Protein AF-A0A961BY05-F1 (afdb_monomer_lite)

pLDDT: mean 80.06, std 18.32, range [34.59, 98.69]

Sequence (211 aa):
MSAQSDHDSPSVTIPALTMAVAAGAALALAIAFAPARSGPNCLTQECIEFPYTDVAAYVPTEYWWMYPAAILAPALVVTLVVLRGGVPGRRQPAAWLAILSAVAASVVLGLAYAIQLMVVQPSLVKGEQEVLALWSQYNPHGLFIALENLGYLFACLALVATAWSFPGRGDLRRAIRWWTGRHVVRSRRLRQKAVPAPPFAATNRAAINRS

Secondary structure (DSSP, 8-state):
------TTSHHHHHHHHHHHHHHHHHHHHHHHH----SSTT--SSS---TT-GGGGGGTTGGGTTHHHHHHHHHHHHHHHHHHGGGS-GGGHHHHHHHHHHHHHHHHHHHHHHHHIIIIIHHHHHTT--TTHHHH-TT-TTSHHHHHHHHHHHHHHHHHHHHHHHS--THHHHHHHHHHHHHHHHHHHHHHHTT-PPPPP-----------

Structure (mmCIF, N/CA/C/O backbone):
data_AF-A0A961BY05-F1
#
_entry.id   AF-A0A961BY05-F1
#
loop_
_atom_site.group_PDB
_atom_site.id
_atom_site.type_symbol
_atom_site.label_atom_id
_atom_site.label_alt_id
_atom_site.label_comp_id
_atom_site.label_asym_id
_atom_site.label_entity_id
_atom_site.label_seq_id
_atom_site.pdbx_PDB_ins_code
_atom_site.Cartn_x
_atom_site.Cartn_y
_atom_site.Cartn_z
_atom_site.occupancy
_atom_site.B_iso_or_equiv
_atom_site.auth_seq_id
_atom_site.auth_comp_id
_atom_site.auth_asym_id
_atom_site.auth_atom_id
_atom_site.pdbx_PDB_model_num
ATOM 1 N N . MET A 1 1 ? -36.121 -16.043 31.876 1.00 35.81 1 MET A N 1
ATOM 2 C CA . MET A 1 1 ? -36.328 -16.406 30.459 1.00 35.81 1 MET A CA 1
ATOM 3 C C . MET A 1 1 ? -35.301 -15.689 29.596 1.00 35.81 1 MET A C 1
ATOM 5 O O . MET A 1 1 ? -35.123 -14.494 29.778 1.00 35.81 1 MET A O 1
ATOM 9 N N . SER A 1 2 ? -34.615 -16.493 28.775 1.00 34.59 2 SER A N 1
ATOM 10 C CA . SER A 1 2 ? -33.591 -16.225 27.744 1.00 34.59 2 SER A CA 1
ATOM 11 C C . SER A 1 2 ? -32.421 -15.284 28.060 1.00 34.59 2 SER A C 1
ATOM 13 O O . SER A 1 2 ? -32.514 -14.063 27.984 1.00 34.59 2 SER A O 1
ATOM 15 N N . ALA A 1 3 ? -31.278 -15.922 28.311 1.00 45.09 3 ALA A N 1
ATOM 16 C CA . ALA A 1 3 ? -29.944 -15.368 28.178 1.00 45.09 3 ALA A CA 1
ATOM 17 C C . ALA A 1 3 ? -29.730 -14.749 26.783 1.00 45.09 3 ALA A C 1
ATOM 19 O O . ALA A 1 3 ? -29.813 -15.453 25.780 1.00 45.09 3 ALA A O 1
ATOM 20 N N . GLN A 1 4 ? -29.409 -13.455 26.728 1.00 39.28 4 GLN A N 1
ATOM 21 C CA . GLN A 1 4 ? -28.810 -12.841 25.543 1.00 39.28 4 GLN A CA 1
ATOM 22 C C . GLN A 1 4 ? -27.297 -13.094 25.621 1.00 39.28 4 GLN A C 1
ATOM 24 O O . GLN A 1 4 ? -26.548 -12.350 26.253 1.00 39.28 4 GLN A O 1
ATOM 29 N N . SER A 1 5 ? -26.884 -14.230 25.068 1.00 39.69 5 SER A N 1
ATOM 30 C CA . SER A 1 5 ? -25.495 -14.643 24.879 1.00 39.69 5 SER A CA 1
ATOM 31 C C . SER A 1 5 ? -24.747 -13.690 23.941 1.00 39.69 5 SER A C 1
ATOM 33 O O . SER A 1 5 ? -25.268 -13.383 22.874 1.00 39.69 5 SER A O 1
ATOM 35 N N . ASP A 1 6 ? -23.544 -13.262 24.335 1.00 42.19 6 ASP A N 1
ATOM 36 C CA . ASP A 1 6 ? -22.310 -13.088 23.532 1.00 42.19 6 ASP A CA 1
ATOM 37 C C . ASP A 1 6 ? -22.405 -12.907 21.990 1.00 42.19 6 ASP A C 1
ATOM 39 O O . ASP A 1 6 ? -21.593 -13.449 21.242 1.00 42.19 6 ASP A O 1
ATOM 43 N N . HIS A 1 7 ? -23.342 -12.114 21.465 1.00 41.75 7 HIS A N 1
ATOM 44 C CA . HIS A 1 7 ? -23.508 -11.952 20.011 1.00 41.75 7 HIS A CA 1
ATOM 45 C C . HIS A 1 7 ? -22.687 -10.815 19.375 1.00 41.75 7 HIS A C 1
ATOM 47 O O . HIS A 1 7 ? -22.676 -10.700 18.152 1.00 41.75 7 HIS A O 1
ATOM 53 N N . ASP A 1 8 ? -21.927 -10.036 20.153 1.00 47.50 8 ASP A N 1
ATOM 54 C CA . ASP A 1 8 ? -21.221 -8.840 19.651 1.00 47.50 8 ASP A CA 1
ATOM 55 C C . ASP A 1 8 ? -19.750 -9.060 19.225 1.00 47.50 8 ASP A C 1
ATOM 57 O O . ASP A 1 8 ? -19.079 -8.117 18.811 1.00 47.50 8 ASP A O 1
ATOM 61 N N . SER A 1 9 ? -19.206 -10.284 19.288 1.00 52.88 9 SER A N 1
ATOM 62 C CA . SER A 1 9 ? -17.798 -10.555 18.907 1.00 52.88 9 SER A CA 1
ATOM 63 C C . SER A 1 9 ? -17.494 -10.929 17.432 1.00 52.88 9 SER A C 1
ATOM 65 O O . SER A 1 9 ? -16.350 -10.708 17.016 1.00 52.88 9 SER A O 1
ATOM 67 N N . PRO A 1 10 ? -18.409 -11.477 16.599 1.00 52.22 10 PRO A N 1
ATOM 68 C CA . PRO A 1 10 ? -18.050 -11.924 15.245 1.00 52.22 10 PRO A CA 1
ATOM 69 C C . PRO A 1 10 ? -17.994 -10.796 14.195 1.00 52.22 10 PRO A C 1
ATOM 71 O O . PRO A 1 10 ? -17.257 -10.908 13.219 1.00 52.22 10 PRO A O 1
ATOM 74 N N . SER A 1 11 ? -18.719 -9.688 14.387 1.00 61.47 11 SER A N 1
ATOM 75 C CA . SER A 1 11 ? -18.856 -8.621 13.375 1.00 61.47 11 SER A CA 1
ATOM 76 C C . SER A 1 11 ? -17.564 -7.836 13.110 1.00 61.47 11 SER A C 1
ATOM 78 O O . SER A 1 11 ? -17.331 -7.381 11.995 1.00 61.47 11 SER A O 1
ATOM 80 N N . VAL A 1 12 ? -16.705 -7.701 14.121 1.00 67.00 12 VAL A N 1
ATOM 81 C CA . VAL A 1 12 ? -15.436 -6.949 14.058 1.00 67.00 12 VAL A CA 1
ATOM 82 C C . VAL A 1 12 ? -14.260 -7.868 13.708 1.00 67.00 12 VAL A C 1
ATOM 84 O O . VAL A 1 12 ? -13.310 -7.458 13.044 1.00 67.00 12 VAL A O 1
ATOM 87 N N . THR A 1 13 ? -14.311 -9.131 14.135 1.00 70.25 13 THR A N 1
ATOM 88 C CA . THR A 1 13 ? -13.188 -10.074 14.022 1.00 70.25 13 THR A CA 1
ATOM 89 C C . THR A 1 13 ? -13.002 -10.611 12.607 1.00 70.25 13 THR A C 1
ATOM 91 O O . THR A 1 13 ? -11.868 -10.698 12.143 1.00 70.25 13 THR A O 1
ATOM 94 N N . ILE A 1 14 ? -14.092 -10.907 11.898 1.00 76.12 14 ILE A N 1
ATOM 95 C CA . ILE A 1 14 ? -14.057 -11.413 10.519 1.00 76.12 14 ILE A CA 1
ATOM 96 C C . ILE A 1 14 ? -13.401 -10.418 9.539 1.00 76.12 14 ILE A C 1
ATOM 98 O O . ILE A 1 14 ? -12.452 -10.819 8.857 1.00 76.12 14 ILE A O 1
ATOM 102 N N . PRO A 1 15 ? -13.821 -9.136 9.450 1.00 78.56 15 PRO A N 1
ATOM 103 C CA . PRO A 1 15 ? -13.209 -8.199 8.506 1.00 78.56 15 PRO A CA 1
ATOM 104 C C . PRO A 1 15 ? -11.744 -7.899 8.857 1.00 78.56 15 PRO A C 1
ATOM 106 O O . PRO A 1 15 ? -10.909 -7.801 7.961 1.00 78.56 15 PRO A O 1
ATOM 109 N N . ALA A 1 16 ? -11.402 -7.837 10.149 1.00 75.81 16 ALA A N 1
ATOM 110 C CA . ALA A 1 16 ? -10.024 -7.631 10.593 1.00 75.81 16 ALA A CA 1
ATOM 111 C C . ALA A 1 16 ? -9.107 -8.816 10.240 1.00 75.81 16 ALA A C 1
ATOM 113 O O . ALA A 1 16 ? -7.998 -8.610 9.747 1.00 75.81 16 ALA A O 1
ATOM 114 N N . LEU A 1 17 ? -9.571 -10.054 10.451 1.00 81.31 17 LEU A N 1
ATOM 115 C CA . LEU A 1 17 ? -8.819 -11.257 10.093 1.00 81.31 17 LEU A CA 1
ATOM 116 C C . LEU A 1 17 ? -8.633 -11.362 8.576 1.00 81.31 17 LEU A C 1
ATOM 118 O O . LEU A 1 17 ? -7.529 -11.631 8.110 1.00 81.31 17 LEU A O 1
ATOM 122 N N . THR A 1 18 ? -9.696 -11.100 7.815 1.00 83.44 18 THR A N 1
ATOM 123 C CA . THR A 1 18 ? -9.658 -11.131 6.346 1.00 83.44 18 THR A CA 1
ATOM 124 C C . THR A 1 18 ? -8.645 -10.122 5.806 1.00 83.44 18 THR A C 1
ATOM 126 O O . THR A 1 18 ? -7.819 -10.471 4.966 1.00 83.44 18 THR A O 1
ATOM 129 N N . MET A 1 19 ? -8.645 -8.897 6.343 1.00 87.38 19 MET A N 1
ATOM 130 C CA . MET A 1 19 ? -7.673 -7.860 5.990 1.00 87.38 19 MET A CA 1
ATOM 131 C C . MET A 1 19 ? -6.235 -8.276 6.325 1.00 87.38 19 MET A C 1
ATOM 133 O O . MET A 1 19 ? -5.344 -8.123 5.494 1.00 87.38 19 MET A O 1
ATOM 137 N N . ALA A 1 20 ? -5.996 -8.844 7.510 1.00 86.38 20 ALA A N 1
ATOM 138 C CA . ALA A 1 20 ? -4.660 -9.287 7.906 1.00 86.38 20 ALA A CA 1
ATOM 139 C C . ALA A 1 20 ? -4.118 -10.401 6.992 1.00 86.38 20 ALA A C 1
ATOM 141 O O . ALA A 1 20 ? -2.956 -10.357 6.591 1.00 86.38 20 ALA A O 1
ATOM 142 N N . VAL A 1 21 ? -4.963 -11.370 6.625 1.00 87.75 21 VAL A N 1
ATOM 143 C CA . VAL A 1 21 ? -4.594 -12.446 5.691 1.00 87.75 21 VAL A CA 1
ATOM 144 C C . VAL A 1 21 ? -4.309 -11.883 4.298 1.00 87.75 21 VAL A C 1
ATOM 146 O O . VAL A 1 21 ? -3.289 -12.229 3.706 1.00 87.75 21 VAL A O 1
ATOM 149 N N . ALA A 1 22 ? -5.158 -10.982 3.795 1.00 88.75 22 ALA A N 1
ATOM 150 C CA . ALA A 1 22 ? -4.954 -10.337 2.499 1.00 88.75 22 ALA A CA 1
ATOM 151 C C . ALA A 1 22 ? -3.650 -9.523 2.459 1.00 88.75 22 ALA A C 1
ATOM 153 O O . ALA A 1 22 ? -2.889 -9.628 1.498 1.00 88.75 22 ALA A O 1
ATOM 154 N N . ALA A 1 23 ? -3.353 -8.771 3.522 1.00 88.69 23 ALA A N 1
ATOM 155 C CA . ALA A 1 23 ? -2.112 -8.015 3.644 1.00 88.69 23 ALA A CA 1
ATOM 156 C C . ALA A 1 23 ? -0.880 -8.930 3.693 1.00 88.69 23 ALA A C 1
ATOM 158 O O . ALA A 1 23 ? 0.103 -8.673 3.000 1.00 88.69 23 ALA A O 1
ATOM 159 N N . GLY A 1 24 ? -0.943 -10.024 4.459 1.00 88.75 24 GLY A N 1
ATOM 160 C CA . GLY A 1 24 ? 0.131 -11.017 4.514 1.00 88.75 24 GLY A CA 1
ATOM 161 C C . GLY A 1 24 ? 0.384 -11.688 3.162 1.00 88.75 24 GLY A C 1
ATOM 162 O O . GLY A 1 24 ? 1.535 -11.842 2.761 1.00 88.75 24 GLY A O 1
ATOM 163 N N . ALA A 1 25 ? -0.679 -12.028 2.428 1.00 89.12 25 ALA A N 1
ATOM 164 C CA . ALA A 1 25 ? -0.569 -12.591 1.085 1.00 89.12 25 ALA A CA 1
ATOM 165 C C . ALA A 1 25 ? 0.034 -11.588 0.086 1.00 89.12 25 ALA A C 1
ATOM 167 O O . ALA A 1 25 ? 0.926 -11.952 -0.678 1.00 89.12 25 ALA A O 1
ATOM 168 N N . ALA A 1 26 ? -0.399 -10.323 0.115 1.00 88.88 26 ALA A N 1
ATOM 169 C CA . ALA A 1 26 ? 0.155 -9.273 -0.741 1.00 88.88 26 ALA A CA 1
ATOM 170 C C . ALA A 1 26 ? 1.648 -9.035 -0.461 1.00 88.88 26 ALA A C 1
ATOM 172 O O . ALA A 1 26 ? 2.442 -8.948 -1.395 1.00 88.88 26 ALA A O 1
ATOM 173 N N . LEU A 1 27 ? 2.045 -9.009 0.816 1.00 88.25 27 LEU A N 1
ATOM 174 C CA . LEU A 1 27 ? 3.449 -8.895 1.210 1.00 88.25 27 LEU A CA 1
ATOM 175 C C . LEU A 1 27 ? 4.276 -10.097 0.732 1.00 88.25 27 LEU A C 1
ATOM 177 O O . LEU A 1 27 ? 5.376 -9.917 0.218 1.00 88.25 27 LEU A O 1
ATOM 181 N N . ALA A 1 28 ? 3.747 -11.316 0.864 1.00 89.44 28 ALA A N 1
ATOM 182 C CA . ALA A 1 28 ? 4.421 -12.517 0.378 1.00 89.44 28 ALA A CA 1
ATOM 183 C C . ALA A 1 28 ? 4.634 -12.477 -1.145 1.00 89.44 28 ALA A C 1
ATOM 185 O O . ALA A 1 28 ? 5.710 -12.838 -1.619 1.00 89.44 28 ALA A O 1
ATOM 186 N N . LEU A 1 29 ? 3.647 -11.988 -1.905 1.00 89.69 29 LEU A N 1
ATOM 187 C CA . LEU A 1 29 ? 3.781 -11.777 -3.349 1.00 89.69 29 LEU A CA 1
ATOM 188 C C . LEU A 1 29 ? 4.834 -10.712 -3.675 1.00 89.69 29 LEU A C 1
ATOM 190 O O . LEU A 1 29 ? 5.645 -10.935 -4.566 1.00 89.69 29 LEU A O 1
ATOM 194 N N . ALA A 1 30 ? 4.865 -9.593 -2.947 1.00 87.19 30 ALA A N 1
ATOM 195 C CA . ALA A 1 30 ? 5.881 -8.558 -3.145 1.00 87.19 30 ALA A CA 1
ATOM 196 C C . ALA A 1 30 ? 7.300 -9.109 -2.928 1.00 87.19 30 ALA A C 1
ATOM 198 O O . ALA A 1 30 ? 8.164 -8.935 -3.780 1.00 87.19 30 ALA A O 1
ATOM 199 N N . ILE A 1 31 ? 7.521 -9.861 -1.846 1.00 87.38 31 ILE A N 1
ATOM 200 C CA . ILE A 1 31 ? 8.826 -10.476 -1.554 1.00 87.38 31 ILE A CA 1
ATOM 201 C C . ILE A 1 31 ? 9.213 -11.511 -2.623 1.00 87.38 31 ILE A C 1
ATOM 203 O O . ILE A 1 31 ? 10.378 -11.595 -3.003 1.00 87.38 31 ILE A O 1
ATOM 207 N N . ALA A 1 32 ? 8.252 -12.303 -3.106 1.00 87.00 32 ALA A N 1
ATOM 208 C CA . ALA A 1 32 ? 8.516 -13.363 -4.077 1.00 87.00 32 ALA A CA 1
ATOM 209 C C . ALA A 1 32 ? 8.779 -12.836 -5.497 1.00 87.00 32 ALA A C 1
ATOM 211 O O . ALA A 1 32 ? 9.600 -13.406 -6.214 1.00 87.00 32 ALA A O 1
ATOM 212 N N . PHE A 1 33 ? 8.073 -11.781 -5.911 1.00 85.94 33 PHE A N 1
ATOM 213 C CA . PHE A 1 33 ? 8.074 -11.306 -7.296 1.00 85.94 33 PHE A CA 1
ATOM 214 C C . PHE A 1 33 ? 8.826 -9.994 -7.515 1.00 85.94 33 PHE A C 1
ATOM 216 O O . PHE A 1 33 ? 9.094 -9.675 -8.664 1.00 85.94 33 PHE A O 1
ATOM 223 N N . ALA A 1 34 ? 9.189 -9.244 -6.475 1.00 84.62 34 ALA A N 1
ATOM 224 C CA . ALA A 1 34 ? 9.957 -8.005 -6.601 1.00 84.62 34 ALA A CA 1
ATOM 225 C C . ALA A 1 34 ? 11.195 -8.028 -5.689 1.00 84.62 34 ALA A C 1
ATOM 227 O O . ALA A 1 34 ? 11.254 -7.305 -4.690 1.00 8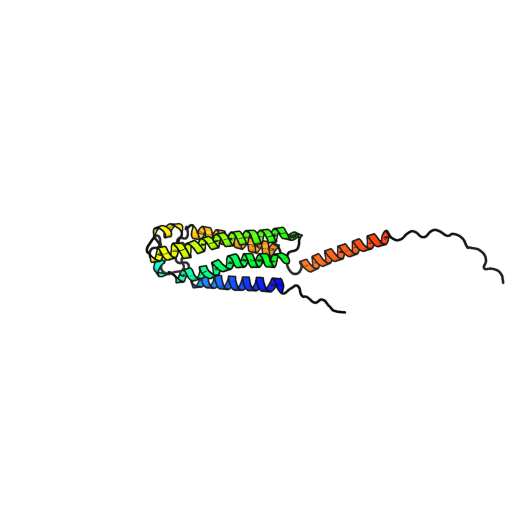4.62 34 ALA A O 1
ATOM 228 N N . PRO A 1 35 ? 12.199 -8.873 -6.000 1.00 85.31 35 PRO A N 1
ATOM 229 C CA . PRO A 1 35 ? 13.465 -8.830 -5.285 1.00 85.31 35 PRO A CA 1
ATOM 230 C C . PRO A 1 35 ? 14.121 -7.454 -5.460 1.00 85.31 35 PRO A C 1
ATOM 232 O O . PRO A 1 35 ? 14.021 -6.829 -6.514 1.00 85.31 35 PRO A O 1
ATOM 235 N N . ALA A 1 36 ? 14.834 -6.983 -4.437 1.00 85.19 36 ALA A N 1
ATOM 236 C CA . ALA A 1 36 ? 15.587 -5.739 -4.538 1.00 85.19 36 ALA A CA 1
ATOM 237 C C . ALA A 1 36 ? 16.736 -5.909 -5.547 1.00 85.19 36 ALA A C 1
ATOM 239 O O . ALA A 1 36 ? 17.740 -6.550 -5.240 1.00 85.19 36 ALA A O 1
ATOM 240 N N . ARG A 1 37 ? 16.582 -5.360 -6.757 1.00 88.62 37 ARG A N 1
ATOM 241 C CA . ARG A 1 37 ? 17.580 -5.452 -7.843 1.00 88.62 37 ARG A CA 1
ATOM 242 C C . ARG A 1 37 ? 18.441 -4.213 -8.020 1.00 88.62 37 ARG A C 1
ATOM 244 O O . ARG A 1 37 ? 19.366 -4.227 -8.821 1.00 88.62 37 ARG A O 1
ATOM 251 N N . SER A 1 38 ? 18.125 -3.129 -7.331 1.00 89.00 38 SER A N 1
ATOM 252 C CA . SER A 1 38 ? 18.813 -1.856 -7.498 1.00 89.00 38 SER A CA 1
ATOM 253 C C . SER A 1 38 ? 19.002 -1.148 -6.162 1.00 89.00 38 SER A C 1
ATOM 255 O O . SER A 1 38 ? 18.364 -1.463 -5.154 1.00 89.00 38 SER A O 1
ATOM 257 N N . GLY A 1 39 ? 19.912 -0.177 -6.164 1.00 85.31 39 GLY A N 1
ATOM 258 C CA . GLY A 1 39 ? 20.259 0.599 -4.981 1.00 85.31 39 GLY A CA 1
ATOM 259 C C . GLY A 1 39 ? 21.133 -0.154 -3.967 1.00 85.31 39 GLY A C 1
ATOM 260 O O . GLY A 1 39 ? 21.576 -1.274 -4.219 1.00 85.31 39 GLY A O 1
ATOM 261 N N . PRO A 1 40 ? 21.391 0.463 -2.798 1.00 85.19 40 PRO A N 1
ATOM 262 C CA . PRO A 1 40 ? 22.367 -0.038 -1.823 1.00 85.19 40 PRO A CA 1
ATOM 263 C C . PRO A 1 40 ? 22.022 -1.400 -1.209 1.00 85.19 40 PRO A C 1
ATOM 265 O O . PRO A 1 40 ? 22.902 -2.087 -0.706 1.00 85.19 40 PRO A O 1
ATOM 268 N N . ASN A 1 41 ? 20.740 -1.776 -1.241 1.00 84.56 41 ASN A N 1
ATOM 269 C CA . ASN A 1 41 ? 20.216 -3.011 -0.654 1.00 84.56 41 ASN A CA 1
ATOM 270 C C . ASN A 1 41 ? 19.906 -4.073 -1.720 1.00 84.56 41 ASN A C 1
ATOM 272 O O . ASN A 1 41 ? 19.017 -4.898 -1.527 1.00 84.56 41 ASN A O 1
ATOM 276 N N . CYS A 1 42 ? 20.584 -4.014 -2.864 1.00 87.88 42 CYS A N 1
ATOM 277 C CA . CYS A 1 42 ? 20.454 -5.007 -3.918 1.00 87.88 42 CYS A CA 1
ATOM 278 C C . CYS A 1 42 ? 20.800 -6.417 -3.397 1.00 87.88 42 CYS A C 1
ATOM 280 O O . CYS A 1 42 ? 21.816 -6.621 -2.733 1.00 87.88 42 CYS A O 1
ATOM 282 N N . LEU A 1 43 ? 19.927 -7.383 -3.683 1.00 86.06 43 LEU A N 1
ATOM 283 C CA . LEU A 1 43 ? 20.020 -8.776 -3.229 1.00 86.06 43 LEU A CA 1
ATOM 284 C C . LEU A 1 43 ? 20.387 -9.748 -4.361 1.00 86.06 43 LEU A C 1
ATOM 286 O O . LEU A 1 43 ? 20.534 -10.946 -4.120 1.00 86.06 43 LEU A O 1
ATOM 290 N N . THR A 1 44 ? 20.505 -9.258 -5.595 1.00 84.38 44 THR A N 1
ATOM 291 C CA . THR A 1 44 ? 20.881 -10.053 -6.769 1.00 84.38 44 THR A CA 1
ATOM 292 C C . THR A 1 44 ? 22.390 -10.027 -7.009 1.00 84.38 44 THR A C 1
ATOM 294 O O . THR A 1 44 ? 23.090 -9.145 -6.526 1.00 84.38 44 THR A O 1
ATOM 297 N N . GLN A 1 45 ? 22.907 -11.018 -7.748 1.00 79.06 45 GLN A N 1
ATOM 298 C CA . GLN A 1 45 ? 24.338 -11.082 -8.087 1.00 79.06 45 GLN A CA 1
ATOM 299 C C . GLN A 1 45 ? 24.779 -9.914 -8.976 1.00 79.06 45 GLN A C 1
ATOM 301 O O . GLN A 1 45 ? 25.892 -9.422 -8.834 1.00 79.06 45 GLN A O 1
ATOM 306 N N . GLU A 1 46 ? 23.888 -9.467 -9.860 1.00 85.38 46 GLU A N 1
ATOM 307 C CA . GLU A 1 46 ? 24.068 -8.278 -10.682 1.00 85.38 46 GLU A CA 1
ATOM 308 C C . GLU A 1 46 ? 23.015 -7.250 -10.281 1.00 85.38 46 GLU A C 1
ATOM 310 O O . GLU A 1 46 ? 21.812 -7.539 -10.275 1.00 85.38 46 GLU A O 1
ATOM 315 N N . CYS A 1 47 ? 23.483 -6.068 -9.894 1.00 88.56 47 CYS A N 1
ATOM 316 C CA . CYS A 1 47 ? 22.632 -4.952 -9.521 1.00 88.56 47 CYS A CA 1
ATOM 317 C C . CYS A 1 47 ? 22.400 -4.064 -10.732 1.00 88.56 47 CYS A C 1
ATOM 319 O O . CYS A 1 47 ? 23.320 -3.760 -11.486 1.00 88.56 47 CYS A O 1
ATOM 321 N N . ILE A 1 48 ? 21.155 -3.639 -10.905 1.00 89.19 48 ILE A N 1
ATOM 322 C CA . ILE A 1 48 ? 20.766 -2.774 -12.005 1.00 89.19 48 ILE A CA 1
ATOM 323 C C . ILE A 1 48 ? 21.167 -1.349 -11.642 1.00 89.19 48 ILE A C 1
ATOM 325 O O . ILE A 1 48 ? 20.622 -0.741 -10.713 1.00 89.19 48 ILE A O 1
ATOM 329 N N . GLU A 1 49 ? 22.123 -0.826 -12.395 1.00 88.00 49 GLU A N 1
ATOM 330 C CA . GLU A 1 49 ? 22.603 0.540 -12.258 1.00 88.00 49 GLU A CA 1
ATOM 331 C C . GLU A 1 49 ? 21.867 1.492 -13.203 1.00 88.00 49 GLU A C 1
ATOM 333 O O . GLU A 1 49 ? 21.192 1.093 -14.156 1.00 88.00 49 GLU A O 1
ATOM 338 N N . PHE A 1 50 ? 21.995 2.787 -12.920 1.00 84.06 50 PHE A N 1
ATOM 339 C CA . PHE A 1 50 ? 21.545 3.825 -13.836 1.00 84.06 50 PHE A CA 1
ATOM 340 C C . PHE A 1 50 ? 22.255 3.643 -15.191 1.00 84.06 50 PHE A C 1
ATOM 342 O O . PHE A 1 50 ? 23.478 3.492 -15.192 1.00 84.06 50 PHE A O 1
ATOM 349 N N . PRO A 1 51 ? 21.552 3.674 -16.341 1.00 86.38 51 PRO A N 1
ATOM 350 C CA . PRO A 1 51 ? 20.209 4.229 -16.582 1.00 86.38 51 PRO A CA 1
ATOM 351 C C . PRO A 1 51 ? 19.024 3.240 -16.523 1.00 86.38 51 PRO A C 1
ATOM 353 O O . PRO A 1 51 ? 17.937 3.576 -16.992 1.00 86.38 51 PRO A O 1
ATOM 356 N N . TYR A 1 52 ? 19.184 2.052 -15.931 1.00 86.44 52 TYR A N 1
ATOM 357 C CA . TYR A 1 52 ? 18.121 1.043 -15.773 1.00 86.44 52 TYR A CA 1
ATOM 358 C C . TYR A 1 52 ? 17.546 0.501 -17.094 1.00 86.44 52 TYR A C 1
ATOM 360 O O . TYR A 1 52 ? 16.377 0.132 -17.157 1.00 86.44 52 TYR A O 1
ATOM 368 N N . THR A 1 53 ? 18.344 0.436 -18.160 1.00 80.88 53 THR A N 1
ATOM 369 C CA . THR A 1 53 ? 17.907 -0.017 -19.498 1.00 80.88 53 THR A CA 1
ATOM 370 C C . THR A 1 53 ? 17.434 -1.464 -19.526 1.00 80.88 53 THR A C 1
ATOM 372 O O . THR A 1 53 ? 16.525 -1.811 -20.278 1.00 80.88 53 THR A O 1
ATOM 375 N N . ASP A 1 54 ? 18.016 -2.302 -18.673 1.00 85.75 54 ASP A N 1
ATOM 376 C CA . ASP A 1 54 ? 17.835 -3.754 -18.738 1.00 85.75 54 ASP A CA 1
ATOM 377 C C . ASP A 1 54 ? 16.585 -4.220 -17.977 1.00 85.75 54 ASP A C 1
ATOM 379 O O . ASP A 1 54 ? 16.245 -5.403 -17.966 1.00 85.75 54 ASP A O 1
ATOM 383 N N . VAL A 1 55 ? 15.851 -3.285 -17.359 1.00 88.94 55 VAL A N 1
ATOM 384 C CA . VAL A 1 55 ? 14.691 -3.614 -16.522 1.00 88.94 55 VAL A CA 1
ATOM 385 C C . VAL A 1 55 ? 13.484 -4.104 -17.323 1.00 88.94 55 VAL A C 1
ATOM 387 O O . VAL A 1 55 ? 12.595 -4.751 -16.770 1.00 88.94 55 VAL A O 1
ATOM 390 N N . ALA A 1 56 ? 13.453 -3.845 -18.634 1.00 87.56 56 ALA A N 1
ATOM 391 C CA . ALA A 1 56 ? 12.392 -4.325 -19.518 1.00 87.56 56 ALA A CA 1
ATOM 392 C C . ALA A 1 56 ? 12.297 -5.863 -19.538 1.00 87.56 56 ALA A C 1
ATOM 394 O O . ALA A 1 56 ? 11.209 -6.399 -19.740 1.00 87.56 56 ALA A O 1
ATOM 395 N N . ALA A 1 57 ? 13.395 -6.575 -19.249 1.00 89.19 57 ALA A N 1
ATOM 396 C CA . ALA A 1 57 ? 13.420 -8.036 -19.155 1.00 89.19 57 ALA A CA 1
ATOM 397 C C . ALA A 1 57 ? 12.552 -8.598 -18.010 1.00 89.19 57 ALA A C 1
ATOM 399 O O . ALA A 1 57 ? 12.197 -9.776 -18.022 1.00 89.19 57 ALA A O 1
ATOM 400 N N . TYR A 1 58 ? 12.200 -7.764 -17.029 1.00 89.25 58 TYR A N 1
ATOM 401 C CA . TYR A 1 58 ? 11.443 -8.156 -15.839 1.00 89.25 58 TYR A CA 1
ATOM 402 C C . TYR A 1 58 ? 9.951 -7.796 -15.916 1.00 89.25 58 TYR A C 1
ATOM 404 O O . TYR A 1 58 ? 9.160 -8.158 -15.038 1.00 89.25 58 TYR A O 1
ATOM 412 N N . VAL A 1 59 ? 9.543 -7.115 -16.990 1.00 88.69 59 VAL A N 1
ATOM 413 C CA . VAL A 1 59 ? 8.143 -6.809 -17.287 1.00 88.69 59 VAL A CA 1
ATOM 414 C C . VAL A 1 59 ? 7.463 -8.042 -17.901 1.00 88.69 59 VAL A C 1
ATOM 416 O O . VAL A 1 59 ? 8.007 -8.623 -18.838 1.00 88.69 59 VAL A O 1
ATOM 419 N N . PRO A 1 60 ? 6.255 -8.446 -17.449 1.00 90.06 60 PRO A N 1
ATOM 420 C CA . PRO A 1 60 ? 5.403 -7.836 -16.417 1.00 90.06 60 PRO A CA 1
ATOM 421 C C . PRO A 1 60 ? 5.539 -8.469 -15.024 1.00 90.06 60 PRO A C 1
ATOM 423 O O . PRO A 1 60 ? 4.830 -8.067 -14.103 1.00 90.06 60 PRO A O 1
ATOM 426 N N . THR A 1 61 ? 6.387 -9.484 -14.872 1.00 91.12 61 THR A N 1
ATOM 427 C CA . THR A 1 61 ? 6.438 -10.343 -13.682 1.00 91.12 61 THR A CA 1
ATOM 428 C C . THR A 1 61 ? 6.650 -9.545 -12.396 1.00 91.12 61 THR A C 1
ATOM 430 O O . THR A 1 61 ? 5.919 -9.740 -11.426 1.00 91.12 61 THR A O 1
ATOM 433 N N . GLU A 1 62 ? 7.575 -8.582 -12.400 1.00 90.75 62 GLU A N 1
ATOM 434 C CA . GLU A 1 62 ? 7.891 -7.783 -11.203 1.00 90.75 62 GLU A CA 1
ATOM 435 C C . GLU A 1 62 ? 6.863 -6.691 -10.889 1.00 90.75 62 GLU A C 1
ATOM 437 O O . GLU A 1 62 ? 6.998 -5.984 -9.895 1.00 90.75 62 GLU A O 1
ATOM 442 N N . TYR A 1 63 ? 5.807 -6.576 -11.698 1.00 92.38 63 TYR A N 1
ATOM 443 C CA . TYR A 1 63 ? 4.685 -5.662 -11.484 1.00 92.38 63 TYR A CA 1
ATOM 444 C C . TYR A 1 63 ? 3.444 -6.383 -10.932 1.00 92.38 63 TYR A C 1
ATOM 446 O O . TYR A 1 63 ? 2.488 -5.739 -10.498 1.00 92.38 63 TYR A O 1
ATOM 454 N N . TRP A 1 64 ? 3.428 -7.722 -10.899 1.00 92.00 64 TRP A N 1
ATOM 455 C CA . TRP A 1 64 ? 2.256 -8.491 -10.463 1.00 92.00 64 TRP A CA 1
ATOM 456 C C . TRP A 1 64 ? 1.844 -8.243 -9.014 1.00 92.00 64 TRP A C 1
ATOM 458 O O . TRP A 1 64 ? 0.654 -8.275 -8.710 1.00 92.00 64 TRP A O 1
ATOM 468 N N . TRP A 1 65 ? 2.793 -7.957 -8.125 1.00 92.19 65 TRP A N 1
ATOM 469 C CA . TRP A 1 65 ? 2.503 -7.664 -6.720 1.00 92.19 65 TRP A CA 1
ATOM 470 C C . TRP A 1 65 ? 1.774 -6.322 -6.525 1.00 92.19 65 TRP A C 1
ATOM 472 O O . TRP A 1 65 ? 1.077 -6.145 -5.524 1.00 92.19 65 TRP A O 1
ATOM 482 N N . MET A 1 66 ? 1.862 -5.399 -7.488 1.00 94.44 66 MET A N 1
ATOM 483 C CA . MET A 1 66 ? 1.194 -4.098 -7.394 1.00 94.44 66 MET A CA 1
ATOM 484 C C . MET A 1 66 ? -0.324 -4.212 -7.520 1.00 94.44 66 MET A C 1
ATOM 486 O O . MET A 1 66 ? -1.041 -3.417 -6.923 1.00 94.44 66 MET A O 1
ATOM 490 N N . TYR A 1 67 ? -0.842 -5.208 -8.246 1.00 92.19 67 TYR A N 1
ATOM 491 C CA . TYR A 1 67 ? -2.287 -5.423 -8.384 1.00 92.19 67 TYR A CA 1
ATOM 492 C C . TYR A 1 67 ? -2.973 -5.725 -7.040 1.00 92.19 67 TYR A C 1
ATOM 494 O O . TYR A 1 67 ? -3.903 -5.000 -6.674 1.00 92.19 67 TYR A O 1
ATOM 502 N N . PRO A 1 68 ? -2.545 -6.738 -6.255 1.00 91.31 68 PRO A N 1
ATOM 503 C CA . PRO A 1 68 ? -3.123 -6.967 -4.939 1.00 91.31 68 PRO A CA 1
ATOM 504 C C . PRO A 1 68 ? -2.832 -5.811 -3.974 1.00 91.31 68 PRO A C 1
ATOM 506 O O . PRO A 1 68 ? -3.717 -5.461 -3.195 1.00 91.31 68 PRO A O 1
ATOM 509 N N . ALA A 1 69 ? -1.659 -5.166 -4.044 1.00 90.25 69 ALA A N 1
ATOM 510 C CA . ALA A 1 69 ? -1.343 -4.008 -3.201 1.00 90.25 69 ALA A CA 1
ATOM 511 C C . ALA A 1 69 ? -2.274 -2.806 -3.475 1.00 90.25 69 ALA A C 1
ATOM 513 O O . ALA A 1 69 ? -2.786 -2.187 -2.537 1.00 90.25 69 ALA A O 1
ATOM 514 N N . ALA A 1 70 ? -2.576 -2.526 -4.746 1.00 92.00 70 ALA A N 1
ATOM 515 C CA . ALA A 1 70 ? -3.499 -1.471 -5.161 1.00 92.00 70 ALA A CA 1
ATOM 516 C C . ALA A 1 70 ? -4.942 -1.722 -4.694 1.00 92.00 70 ALA A C 1
ATOM 518 O O . ALA A 1 70 ? -5.662 -0.768 -4.408 1.00 92.00 70 ALA A O 1
ATOM 519 N N . ILE A 1 71 ? -5.363 -2.986 -4.580 1.00 93.25 71 ILE A N 1
ATOM 520 C CA . ILE A 1 71 ? -6.686 -3.369 -4.054 1.00 93.25 71 ILE A CA 1
ATOM 521 C C . ILE A 1 71 ? -6.707 -3.333 -2.518 1.00 93.25 71 ILE A C 1
ATOM 523 O O . ILE A 1 71 ? -7.724 -2.985 -1.910 1.00 93.25 71 ILE A O 1
ATOM 527 N N . LEU A 1 72 ? -5.590 -3.667 -1.873 1.00 93.62 72 LEU A N 1
ATOM 528 C CA . LEU A 1 72 ? -5.490 -3.739 -0.417 1.00 93.62 72 LEU A CA 1
ATOM 529 C C . LEU A 1 72 ? -5.720 -2.376 0.253 1.00 93.62 72 LEU A C 1
ATOM 531 O O . LEU A 1 72 ? -6.417 -2.294 1.266 1.00 93.62 72 LEU A O 1
ATOM 535 N N . ALA A 1 73 ? -5.175 -1.300 -0.318 1.00 93.44 73 ALA A N 1
ATOM 536 C CA . ALA A 1 73 ? -5.286 0.039 0.256 1.00 93.44 73 ALA A CA 1
ATOM 537 C C . ALA A 1 73 ? -6.743 0.567 0.354 1.00 93.44 73 ALA A C 1
ATOM 539 O O . ALA A 1 73 ? -7.145 0.983 1.445 1.00 93.44 73 ALA A O 1
ATOM 540 N N . PRO A 1 74 ? -7.594 0.499 -0.690 1.00 96.12 74 PRO A N 1
ATOM 541 C CA . PRO A 1 74 ? -9.010 0.846 -0.560 1.00 96.12 74 PRO A CA 1
ATOM 542 C C . PRO A 1 74 ? -9.789 -0.168 0.290 1.00 96.12 74 PRO A C 1
ATOM 544 O O . PRO A 1 74 ? -10.695 0.222 1.031 1.00 96.12 74 PRO A O 1
ATOM 547 N N . ALA A 1 75 ? -9.427 -1.457 0.266 1.00 94.75 75 ALA A N 1
ATOM 548 C CA . ALA A 1 75 ? -10.041 -2.450 1.151 1.00 94.75 75 ALA A CA 1
ATOM 549 C C . ALA A 1 75 ? -9.796 -2.129 2.639 1.00 94.75 75 ALA A C 1
ATOM 551 O O . ALA A 1 75 ? -10.672 -2.373 3.479 1.00 94.75 75 ALA A O 1
ATOM 552 N N . LEU A 1 76 ? -8.642 -1.538 2.979 1.00 94.31 76 LEU A N 1
ATOM 553 C CA . LEU A 1 76 ? -8.352 -1.050 4.328 1.00 94.31 76 LEU A CA 1
ATOM 554 C C . LEU A 1 76 ? -9.333 0.052 4.724 1.00 94.31 76 LEU A C 1
ATOM 556 O O . LEU A 1 76 ? -9.905 -0.017 5.809 1.00 94.31 76 LEU A O 1
ATOM 560 N N . VAL A 1 77 ? -9.602 1.012 3.838 1.00 97.62 77 VAL A N 1
ATOM 561 C CA . VAL A 1 77 ? -10.598 2.068 4.085 1.00 97.62 77 VAL A CA 1
ATOM 562 C C . VAL A 1 77 ? -11.966 1.462 4.392 1.00 97.62 77 VAL A C 1
ATOM 564 O O . VAL A 1 77 ? -12.558 1.785 5.423 1.00 97.62 77 VAL A O 1
ATOM 567 N N . VAL A 1 78 ? -12.444 0.547 3.542 1.00 95.25 78 VAL A N 1
ATOM 568 C CA . VAL A 1 78 ? -13.741 -0.128 3.735 1.00 95.25 78 VAL A CA 1
ATOM 569 C C . VAL A 1 78 ? -13.779 -0.849 5.082 1.00 95.25 78 VAL A C 1
ATOM 571 O O . VAL A 1 78 ? -14.735 -0.696 5.843 1.00 95.25 78 VAL A O 1
ATOM 574 N N . THR A 1 79 ? -12.708 -1.568 5.417 1.00 90.69 79 THR A N 1
ATOM 575 C CA . THR A 1 79 ? -12.579 -2.275 6.696 1.00 90.69 79 THR A CA 1
ATOM 576 C C . THR A 1 79 ? -12.696 -1.308 7.873 1.00 90.69 79 THR A C 1
ATOM 578 O O . THR A 1 79 ? -13.495 -1.533 8.780 1.00 90.69 79 THR A O 1
ATOM 581 N N . LEU A 1 80 ? -11.965 -0.192 7.855 1.00 93.94 80 LEU A N 1
ATOM 582 C CA . LEU A 1 80 ? -11.998 0.791 8.941 1.00 93.94 80 LEU A CA 1
ATOM 583 C C . LEU A 1 80 ? -13.353 1.500 9.065 1.00 93.94 80 LEU A C 1
ATOM 585 O O . LEU A 1 80 ? -13.792 1.784 10.182 1.00 93.94 80 LEU A O 1
ATOM 589 N N . VAL A 1 81 ? -14.046 1.738 7.949 1.00 94.44 81 VAL A N 1
ATOM 590 C CA . VAL A 1 81 ? -15.415 2.278 7.949 1.00 94.44 81 VAL A CA 1
ATOM 591 C C . VAL A 1 81 ? -16.383 1.311 8.632 1.00 94.44 81 VAL A C 1
ATOM 593 O O . VAL A 1 81 ? -17.158 1.741 9.487 1.00 94.44 81 VAL A O 1
ATOM 596 N N . VAL A 1 82 ? -16.305 0.013 8.323 1.00 89.56 82 VAL A N 1
ATOM 597 C CA . VAL A 1 82 ? -17.133 -1.022 8.970 1.00 89.56 82 VAL A CA 1
ATOM 598 C C . VAL A 1 82 ? -16.816 -1.120 10.466 1.00 89.56 82 VAL A C 1
ATOM 600 O O . VAL A 1 82 ? -17.723 -1.119 11.300 1.00 89.56 82 VAL A O 1
ATOM 603 N N . LEU A 1 83 ? -15.530 -1.140 10.828 1.00 87.19 83 LEU A N 1
ATOM 604 C CA . LEU A 1 83 ? -15.086 -1.265 12.220 1.00 87.19 83 LEU A CA 1
ATOM 605 C C . LEU A 1 83 ? -15.481 -0.065 13.088 1.00 87.19 83 LEU A C 1
ATOM 607 O O . LEU A 1 83 ? -15.687 -0.212 14.297 1.00 87.19 83 LEU A O 1
ATOM 611 N N . ARG A 1 84 ? -15.632 1.123 12.497 1.00 89.50 84 ARG A N 1
ATOM 612 C CA . ARG A 1 84 ? -15.949 2.348 13.238 1.00 89.50 84 ARG A CA 1
ATOM 613 C C . ARG A 1 84 ? -17.246 2.265 14.047 1.00 89.50 84 ARG A C 1
ATOM 615 O O . ARG A 1 84 ? -17.323 2.891 15.107 1.00 89.50 84 ARG A O 1
ATOM 622 N N . GLY A 1 85 ? -18.236 1.493 13.594 1.00 84.00 85 GLY A N 1
ATOM 623 C CA . GLY A 1 85 ? -19.496 1.296 14.321 1.00 84.00 85 GLY A CA 1
ATOM 624 C C . GLY A 1 85 ? -19.307 0.726 15.734 1.00 84.00 85 GLY A C 1
ATOM 625 O O . GLY A 1 85 ? -20.093 1.031 16.627 1.00 84.00 85 GLY A O 1
ATOM 626 N N . GLY A 1 86 ? -18.227 -0.028 15.966 1.00 83.12 86 GLY A N 1
ATOM 627 C CA . GLY A 1 86 ? -17.888 -0.609 17.269 1.00 83.12 86 GLY A CA 1
ATOM 628 C C . GLY A 1 86 ? -17.052 0.292 18.188 1.00 83.12 86 GLY A C 1
ATOM 629 O O . GLY A 1 86 ? -16.692 -0.133 19.287 1.00 83.12 86 GLY A O 1
ATOM 630 N N . VAL A 1 87 ? -16.700 1.515 17.772 1.00 86.56 87 VAL A N 1
ATOM 631 C CA . VAL A 1 87 ? -15.786 2.383 18.535 1.00 86.56 87 VAL A CA 1
ATOM 632 C C . VAL A 1 87 ? -16.546 3.210 19.586 1.00 86.56 87 VAL A C 1
ATOM 634 O O . VAL A 1 87 ? -17.467 3.959 19.240 1.00 86.56 87 VAL A O 1
ATOM 637 N N . PRO A 1 88 ? -16.144 3.176 20.876 1.00 84.62 88 PRO A N 1
ATOM 638 C CA . PRO A 1 88 ? -16.767 3.990 21.918 1.00 84.62 88 PRO A CA 1
ATOM 639 C C . PRO A 1 88 ? -16.713 5.488 21.596 1.00 84.62 88 PRO A C 1
ATOM 641 O O . PRO A 1 88 ? -15.685 5.987 21.144 1.00 84.62 88 PRO A O 1
ATOM 644 N N . GLY A 1 89 ? -17.769 6.238 21.937 1.00 87.38 89 GLY A N 1
ATOM 645 C CA . GLY A 1 89 ? -17.893 7.675 21.630 1.00 87.38 89 GLY A CA 1
ATOM 646 C C . GLY A 1 89 ? -16.656 8.523 21.969 1.00 87.38 89 GLY A C 1
ATOM 647 O O . GLY A 1 89 ? -16.229 9.351 21.173 1.00 87.38 89 GLY A O 1
ATOM 648 N N . ARG A 1 90 ? -15.999 8.252 23.107 1.00 89.94 90 ARG A N 1
ATOM 649 C CA . ARG A 1 90 ? -14.778 8.960 23.549 1.00 89.94 90 ARG A CA 1
ATOM 650 C C . ARG A 1 90 ? -13.566 8.770 22.618 1.00 89.94 90 ARG A C 1
ATOM 652 O O . ARG A 1 90 ? -12.631 9.557 22.690 1.00 89.94 90 ARG A O 1
ATOM 659 N N . ARG A 1 91 ? -13.553 7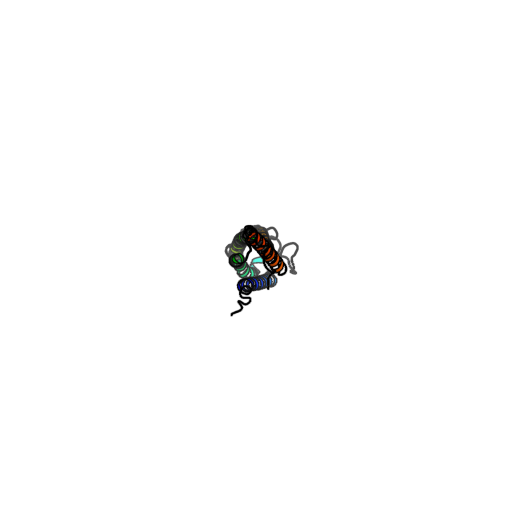.725 21.787 1.00 89.12 91 ARG A N 1
ATOM 660 C CA . ARG A 1 91 ? -12.450 7.372 20.873 1.00 89.12 91 ARG A CA 1
ATOM 661 C C . ARG A 1 91 ? -12.805 7.552 19.396 1.00 89.12 91 ARG A C 1
ATOM 663 O O . ARG A 1 91 ? -11.984 7.257 18.537 1.00 89.12 91 ARG A O 1
ATOM 670 N N . GLN A 1 92 ? -13.983 8.098 19.095 1.00 90.88 92 GLN A N 1
ATOM 671 C CA . GLN A 1 92 ? -14.397 8.425 17.728 1.00 90.88 92 GLN A CA 1
ATOM 672 C C . GLN A 1 92 ? -13.392 9.311 16.964 1.00 90.88 92 GLN A C 1
ATOM 674 O O . GLN A 1 92 ? -13.197 9.055 15.777 1.00 90.88 92 GLN A O 1
ATOM 679 N N . PRO A 1 93 ? -12.687 10.281 17.591 1.00 94.81 93 PRO A N 1
ATOM 680 C CA . PRO A 1 93 ? -11.640 11.028 16.891 1.00 94.81 93 PRO A CA 1
ATOM 681 C C . PRO A 1 93 ? -10.497 10.141 16.375 1.00 94.81 93 PRO A C 1
ATOM 683 O O . PRO A 1 93 ? -10.013 10.359 15.270 1.00 94.81 93 PRO A O 1
ATOM 686 N N . ALA A 1 94 ? -10.100 9.107 17.128 1.00 94.12 94 ALA A N 1
ATOM 687 C CA . ALA A 1 94 ? -9.057 8.170 16.703 1.00 94.12 94 ALA A CA 1
ATOM 688 C C . ALA A 1 94 ? -9.523 7.288 15.532 1.00 94.12 94 ALA A C 1
ATOM 690 O O . ALA A 1 94 ? -8.758 7.053 14.602 1.00 94.12 94 ALA A O 1
ATOM 691 N N . ALA A 1 95 ? -10.794 6.872 15.520 1.00 94.50 95 ALA A N 1
ATOM 692 C CA . ALA A 1 95 ? -11.360 6.114 14.404 1.00 94.50 95 ALA A CA 1
ATOM 693 C C . ALA A 1 95 ? -11.425 6.948 13.117 1.00 94.50 95 ALA A C 1
ATOM 695 O O . ALA A 1 95 ? -11.140 6.449 12.032 1.00 94.50 95 ALA A O 1
ATOM 696 N N . TRP A 1 96 ? -11.759 8.235 13.231 1.00 97.56 96 TRP A N 1
ATOM 697 C CA . TRP A 1 96 ? -11.708 9.154 12.098 1.00 97.56 96 TRP A CA 1
ATOM 698 C C . TRP A 1 96 ? -10.289 9.390 11.599 1.00 97.56 96 TRP A C 1
ATOM 700 O O . TRP A 1 96 ? -10.069 9.335 10.393 1.00 97.56 96 TRP A O 1
ATOM 710 N N . LEU A 1 97 ? -9.329 9.598 12.504 1.00 97.75 97 LEU A N 1
ATOM 711 C CA . LEU A 1 97 ? -7.919 9.708 12.135 1.00 97.75 97 LEU A CA 1
ATOM 712 C C . LEU A 1 97 ? -7.451 8.460 11.374 1.00 97.75 97 LEU A C 1
ATOM 714 O O . LEU A 1 97 ? -6.757 8.588 10.368 1.00 97.75 97 LEU A O 1
ATOM 718 N N . ALA A 1 98 ? -7.881 7.271 11.808 1.00 97.19 98 ALA A N 1
ATOM 719 C CA . ALA A 1 98 ? -7.577 6.021 11.125 1.00 97.19 98 ALA A CA 1
ATOM 720 C C . ALA A 1 98 ? -8.131 5.991 9.692 1.00 97.19 98 ALA A C 1
ATOM 722 O O . ALA A 1 98 ? -7.388 5.715 8.753 1.00 97.19 98 ALA A O 1
ATOM 723 N N . ILE A 1 99 ? -9.411 6.334 9.51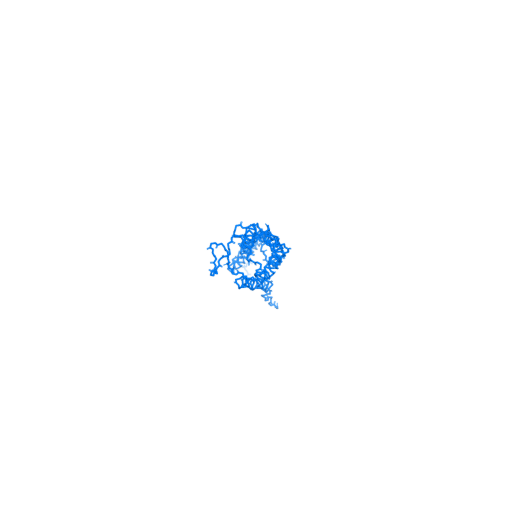1 1.00 98.25 99 ILE A N 1
ATOM 724 C CA . ILE A 1 99 ? -10.059 6.365 8.190 1.00 98.25 99 ILE A CA 1
ATOM 725 C C . ILE A 1 99 ? -9.406 7.407 7.277 1.00 98.25 99 ILE A C 1
ATOM 727 O O . ILE A 1 99 ? -9.083 7.088 6.138 1.00 98.25 99 ILE A O 1
ATOM 731 N N . LEU A 1 100 ? -9.182 8.632 7.761 1.00 98.56 100 LEU A N 1
ATOM 732 C CA . LEU A 1 100 ? -8.570 9.703 6.965 1.00 98.56 100 LEU A CA 1
ATOM 733 C C . LEU A 1 100 ? -7.154 9.329 6.516 1.00 98.56 100 LEU A C 1
ATOM 735 O O . LEU A 1 100 ? -6.799 9.539 5.358 1.00 98.56 100 LEU A O 1
ATOM 739 N N . SER A 1 101 ? -6.374 8.714 7.407 1.00 98.50 101 SER A N 1
ATOM 740 C CA . SER A 1 101 ? -5.030 8.231 7.079 1.00 98.50 101 SER A CA 1
ATOM 741 C C . SER A 1 101 ? -5.081 7.087 6.064 1.00 98.50 101 SER A C 1
ATOM 743 O O . SER A 1 101 ? -4.317 7.088 5.106 1.00 98.50 101 SER A O 1
ATOM 745 N N . ALA A 1 102 ? -6.021 6.146 6.199 1.00 98.25 102 ALA A N 1
ATOM 746 C CA . ALA A 1 102 ? -6.191 5.070 5.222 1.00 98.25 102 ALA A CA 1
ATOM 747 C C . ALA A 1 102 ? -6.636 5.590 3.846 1.00 98.25 102 ALA A C 1
ATOM 749 O O . ALA A 1 102 ? -6.179 5.078 2.828 1.00 98.25 102 ALA A O 1
ATOM 750 N N . VAL A 1 103 ? -7.486 6.622 3.794 1.00 98.69 103 VAL A N 1
ATOM 751 C CA . VAL A 1 103 ? -7.870 7.277 2.532 1.00 98.69 103 VAL A CA 1
ATOM 752 C C . VAL A 1 103 ? -6.655 7.936 1.883 1.00 98.69 103 VAL A C 1
ATOM 754 O O . VAL A 1 103 ? -6.422 7.724 0.696 1.00 98.69 103 VAL A O 1
ATOM 757 N N . ALA A 1 104 ? -5.848 8.675 2.651 1.00 98.50 104 ALA A N 1
ATOM 758 C CA . ALA A 1 104 ? -4.610 9.267 2.145 1.00 98.50 104 ALA A CA 1
ATOM 759 C C . ALA A 1 104 ? -3.651 8.193 1.602 1.00 98.50 104 ALA A C 1
ATOM 761 O O . ALA A 1 104 ? -3.162 8.324 0.482 1.00 98.50 104 ALA A O 1
ATOM 762 N N . ALA A 1 105 ? -3.457 7.095 2.342 1.00 98.31 105 ALA A N 1
ATOM 763 C CA . ALA A 1 105 ? -2.667 5.950 1.891 1.00 98.31 105 ALA A CA 1
ATOM 764 C C . ALA A 1 105 ? -3.208 5.363 0.579 1.00 98.31 105 ALA A C 1
ATOM 766 O O . ALA A 1 105 ? -2.450 5.159 -0.364 1.00 98.31 105 ALA A O 1
ATOM 767 N N . SER A 1 106 ? -4.524 5.143 0.496 1.00 98.12 106 SER A N 1
ATOM 768 C CA . SER A 1 106 ? -5.178 4.582 -0.689 1.00 98.12 106 SER A CA 1
ATOM 769 C C . SER A 1 106 ? -5.021 5.458 -1.924 1.00 98.12 106 SER A C 1
ATOM 771 O O . SER A 1 106 ? -4.832 4.921 -3.012 1.00 98.12 106 SER A O 1
ATOM 773 N N . VAL A 1 107 ? -5.099 6.780 -1.780 1.00 98.31 107 VAL A N 1
ATOM 774 C CA . VAL A 1 107 ? -4.910 7.704 -2.904 1.00 98.31 107 VAL A CA 1
ATOM 775 C C . VAL A 1 107 ? -3.448 7.721 -3.339 1.00 98.31 107 VAL A C 1
ATOM 777 O O . VAL A 1 107 ? -3.168 7.567 -4.524 1.00 98.31 107 VAL A O 1
ATOM 780 N N . VAL A 1 108 ? -2.514 7.867 -2.396 1.00 98.06 108 VAL A N 1
ATOM 781 C CA . VAL A 1 108 ? -1.080 7.963 -2.707 1.00 98.06 108 VAL A CA 1
ATOM 782 C C . VAL A 1 108 ? -0.556 6.666 -3.334 1.00 98.06 108 VAL A C 1
ATOM 784 O O . VAL A 1 108 ? 0.038 6.716 -4.410 1.00 98.06 108 VAL A O 1
ATOM 787 N N . LEU A 1 109 ? -0.825 5.507 -2.717 1.00 97.44 109 LEU A N 1
ATOM 788 C CA . LEU A 1 109 ? -0.415 4.201 -3.249 1.00 97.44 109 LEU A CA 1
ATOM 789 C C . LEU A 1 109 ? -1.135 3.877 -4.560 1.00 97.44 109 LEU A C 1
ATOM 791 O O . LEU A 1 109 ? -0.506 3.415 -5.507 1.00 97.44 109 LEU A O 1
ATOM 795 N N . GLY A 1 110 ? -2.438 4.166 -4.645 1.00 96.94 110 GLY A N 1
ATOM 796 C CA . GLY A 1 110 ? -3.219 3.935 -5.858 1.00 96.94 110 GLY A CA 1
ATOM 797 C C . GLY A 1 110 ? -2.665 4.700 -7.060 1.00 96.94 110 GLY A C 1
ATOM 798 O O . GLY A 1 110 ? -2.506 4.117 -8.129 1.00 96.94 110 GLY A O 1
ATOM 799 N N . LEU A 1 111 ? -2.309 5.976 -6.882 1.00 96.69 111 LEU A N 1
ATOM 800 C CA . LEU A 1 111 ? -1.688 6.779 -7.939 1.00 96.69 111 LEU A CA 1
ATOM 801 C C . LEU A 1 111 ? -0.279 6.285 -8.285 1.00 96.69 111 LEU A C 1
ATOM 803 O O . LEU A 1 111 ? 0.042 6.167 -9.465 1.00 96.69 111 LEU A O 1
ATOM 807 N N . ALA A 1 112 ? 0.547 5.959 -7.286 1.00 96.31 112 ALA A N 1
ATOM 808 C CA . ALA A 1 112 ? 1.898 5.448 -7.516 1.00 96.31 112 ALA A CA 1
ATOM 809 C C . ALA A 1 112 ? 1.880 4.137 -8.325 1.00 96.31 112 ALA A C 1
ATOM 811 O O . ALA A 1 112 ? 2.593 4.013 -9.323 1.00 96.31 112 ALA A O 1
ATOM 812 N N . TYR A 1 113 ? 1.017 3.187 -7.954 1.00 96.19 113 TYR A N 1
ATOM 813 C CA . TYR A 1 113 ? 0.866 1.919 -8.674 1.00 96.19 113 TYR A CA 1
ATOM 814 C C . TYR A 1 113 ? 0.199 2.089 -10.038 1.00 96.19 113 TYR A C 1
ATOM 816 O O . TYR A 1 113 ? 0.601 1.427 -10.993 1.00 96.19 113 TYR A O 1
ATOM 824 N N . ALA A 1 114 ? -0.761 3.008 -10.180 1.00 95.69 114 ALA A N 1
ATOM 825 C CA . ALA A 1 114 ? -1.332 3.323 -11.487 1.00 95.69 114 ALA A CA 1
ATOM 826 C C . ALA A 1 114 ? -0.262 3.851 -12.453 1.00 95.69 114 ALA A C 1
ATOM 828 O O . ALA A 1 114 ? -0.215 3.415 -13.600 1.00 95.69 114 ALA A O 1
ATOM 829 N N . ILE A 1 115 ? 0.640 4.723 -11.992 1.00 95.75 115 ILE A N 1
ATOM 830 C CA . ILE A 1 115 ? 1.755 5.218 -12.811 1.00 95.75 115 ILE A CA 1
ATOM 831 C C . ILE A 1 115 ? 2.685 4.069 -13.217 1.00 95.75 115 ILE A C 1
ATOM 833 O O . ILE A 1 115 ? 3.050 3.969 -14.387 1.00 95.75 115 ILE A O 1
ATOM 837 N N . GLN A 1 116 ? 3.023 3.162 -12.299 1.00 95.38 116 GLN A N 1
ATOM 838 C CA . GLN A 1 116 ? 3.853 2.000 -12.632 1.00 95.38 116 GLN A CA 1
ATOM 839 C C . GLN A 1 116 ? 3.225 1.113 -13.706 1.00 95.38 116 GLN A C 1
ATOM 841 O O . GLN A 1 116 ? 3.872 0.783 -14.698 1.00 95.38 116 GLN A O 1
ATOM 846 N N . LEU A 1 117 ? 1.956 0.756 -13.528 1.00 94.81 117 LEU A N 1
ATOM 847 C CA . LEU A 1 117 ? 1.267 -0.203 -14.387 1.00 94.81 117 LEU A CA 1
ATOM 848 C C . LEU A 1 117 ? 0.831 0.401 -15.728 1.00 94.81 117 LEU A C 1
ATOM 850 O O . LEU A 1 117 ? 0.845 -0.286 -16.746 1.00 94.81 117 LEU A O 1
ATOM 854 N N . MET A 1 118 ? 0.427 1.673 -15.741 1.00 94.31 118 MET A N 1
ATOM 855 C CA . MET A 1 118 ? -0.175 2.315 -16.917 1.00 94.31 118 MET A CA 1
ATOM 856 C C . MET A 1 118 ? 0.784 3.230 -17.680 1.00 94.31 118 MET A C 1
ATOM 858 O O . MET A 1 118 ? 0.505 3.545 -18.834 1.00 94.31 118 MET A O 1
ATOM 862 N N . VAL A 1 119 ? 1.889 3.663 -17.065 1.00 94.06 119 VAL A N 1
ATOM 863 C CA . VAL A 1 119 ? 2.855 4.581 -17.691 1.00 94.06 119 VAL A CA 1
ATOM 864 C C . VAL A 1 119 ? 4.229 3.929 -17.800 1.00 94.06 119 VAL A C 1
ATOM 866 O O . VAL A 1 119 ? 4.716 3.729 -18.907 1.00 94.06 119 VAL A O 1
ATOM 869 N N . VAL A 1 120 ? 4.836 3.529 -16.679 1.00 93.75 120 VAL A N 1
ATOM 870 C CA . VAL A 1 120 ? 6.217 3.012 -16.673 1.00 93.75 120 VAL A CA 1
ATOM 871 C C . VAL A 1 120 ? 6.317 1.685 -17.422 1.00 93.75 120 VAL A C 1
ATOM 873 O O . VAL A 1 120 ? 7.172 1.535 -18.293 1.00 93.75 120 VAL A O 1
ATOM 876 N N . GLN A 1 121 ? 5.429 0.733 -17.127 1.00 92.00 121 GLN A N 1
ATOM 877 C CA . GLN A 1 121 ? 5.461 -0.588 -17.745 1.00 92.00 121 GLN A CA 1
ATOM 878 C C . GLN A 1 121 ? 5.277 -0.524 -19.281 1.00 92.00 121 GLN A C 1
ATOM 880 O O . GLN A 1 121 ? 6.091 -1.121 -19.989 1.00 92.00 121 GLN A O 1
ATOM 885 N N . PRO A 1 122 ? 4.293 0.208 -19.847 1.00 91.81 122 PRO A N 1
ATOM 886 C CA . PRO A 1 122 ? 4.187 0.362 -21.300 1.00 91.81 122 PRO A CA 1
ATOM 887 C C . PRO A 1 122 ? 5.370 1.099 -21.937 1.00 91.81 122 PRO A C 1
ATOM 889 O O . PRO A 1 122 ? 5.807 0.702 -23.018 1.00 91.81 122 PRO A O 1
ATOM 892 N N . SER A 1 123 ? 5.904 2.138 -21.283 1.00 91.50 123 SER A N 1
ATOM 893 C CA . SER A 1 123 ? 7.083 2.867 -21.771 1.00 91.50 123 SER A CA 1
ATOM 894 C C . SER A 1 123 ? 8.320 1.970 -21.839 1.00 91.50 123 SER A C 1
ATOM 896 O O . SER A 1 123 ? 9.036 1.991 -22.838 1.00 91.50 123 SER A O 1
ATOM 898 N N . LEU A 1 124 ? 8.514 1.085 -20.856 1.00 90.31 124 LEU A N 1
ATOM 899 C CA . LEU A 1 124 ? 9.594 0.094 -20.865 1.00 90.31 124 LEU A CA 1
ATOM 900 C C . LEU A 1 124 ? 9.521 -0.861 -22.055 1.00 90.31 124 LEU A C 1
ATOM 902 O O . LEU A 1 124 ? 10.526 -1.083 -22.726 1.00 90.31 124 LEU A O 1
ATOM 906 N N . VAL A 1 125 ? 8.331 -1.387 -22.357 1.00 89.62 125 VAL A N 1
ATOM 907 C CA . VAL A 1 125 ? 8.135 -2.294 -23.504 1.00 89.62 125 VAL A CA 1
ATOM 908 C C . VAL A 1 125 ? 8.399 -1.582 -24.837 1.00 89.62 125 VAL A C 1
ATOM 910 O O . VAL A 1 125 ? 8.822 -2.213 -25.802 1.00 89.62 125 VAL A O 1
ATOM 913 N N . LYS A 1 126 ? 8.190 -0.262 -24.894 1.00 90.31 126 LYS A N 1
ATOM 914 C CA . LYS A 1 126 ? 8.495 0.573 -26.065 1.00 90.31 126 LYS A CA 1
ATOM 915 C C . LYS A 1 126 ? 9.945 1.064 -26.127 1.00 90.31 126 LYS A C 1
ATOM 917 O O . LYS A 1 126 ? 10.319 1.682 -27.119 1.00 90.31 126 LYS A O 1
ATOM 922 N N . GLY A 1 127 ? 10.753 0.810 -25.097 1.00 87.56 127 GLY A N 1
ATOM 923 C CA . GLY A 1 127 ? 12.120 1.328 -24.997 1.00 87.56 127 GLY A CA 1
ATOM 924 C C . GLY A 1 127 ? 12.204 2.827 -24.680 1.00 87.56 127 GLY A C 1
ATOM 925 O O . GLY A 1 127 ? 13.250 3.435 -24.891 1.00 87.56 127 GLY A O 1
ATOM 926 N N . GLU A 1 128 ? 11.128 3.435 -24.174 1.00 88.44 128 GLU A N 1
ATOM 927 C CA . GLU A 1 128 ? 11.092 4.836 -23.739 1.00 88.44 128 GLU A CA 1
ATOM 928 C C . GLU A 1 128 ? 11.739 4.967 -22.349 1.00 88.44 128 GLU A C 1
ATOM 930 O O . GLU A 1 128 ? 11.168 4.567 -21.333 1.00 88.44 128 GLU A O 1
ATOM 935 N N . GLN A 1 129 ? 12.947 5.532 -22.289 1.00 82.56 129 GLN A N 1
ATOM 936 C CA . GLN A 1 129 ? 13.766 5.537 -21.066 1.00 82.56 129 GLN A CA 1
ATOM 937 C C . GLN A 1 129 ? 13.644 6.814 -20.223 1.00 82.56 129 GLN A C 1
ATOM 939 O O . GLN A 1 129 ? 14.025 6.819 -19.054 1.00 82.56 129 GLN A O 1
ATOM 944 N N . GLU A 1 130 ? 13.079 7.891 -20.774 1.00 84.25 130 GLU A N 1
ATOM 945 C CA . GLU A 1 130 ? 12.960 9.191 -20.088 1.00 84.25 130 GLU A CA 1
ATOM 946 C C . GLU A 1 130 ? 12.171 9.090 -18.773 1.00 84.25 130 GLU A C 1
ATOM 948 O O . GLU A 1 130 ? 12.450 9.781 -17.793 1.00 84.25 130 GLU A O 1
ATOM 953 N N . VAL A 1 131 ? 11.210 8.166 -18.727 1.00 82.44 131 VAL A N 1
ATOM 954 C CA . VAL A 1 131 ? 10.329 7.939 -17.577 1.00 82.44 131 VAL A CA 1
ATOM 955 C C . VAL A 1 131 ? 11.053 7.221 -16.429 1.00 82.44 131 VAL A C 1
ATOM 957 O O . VAL A 1 131 ? 10.624 7.306 -15.274 1.00 82.44 131 VAL A O 1
ATOM 960 N N . LEU A 1 132 ? 12.170 6.539 -16.715 1.00 82.12 132 LEU A N 1
ATOM 961 C CA . LEU A 1 132 ? 12.840 5.651 -15.762 1.00 82.12 132 LEU A CA 1
ATOM 962 C C . LEU A 1 132 ? 13.556 6.400 -14.649 1.00 82.12 132 LEU A C 1
ATOM 964 O O . LEU A 1 132 ? 13.555 5.949 -13.505 1.00 82.12 132 LEU A O 1
ATOM 968 N N . ALA A 1 133 ? 14.115 7.566 -14.960 1.00 86.06 133 ALA A N 1
ATOM 969 C CA . ALA A 1 133 ? 14.839 8.355 -13.979 1.00 86.06 133 ALA A CA 1
ATOM 970 C C . ALA A 1 133 ? 13.925 8.862 -12.855 1.00 86.06 133 ALA A C 1
ATOM 972 O O . ALA A 1 133 ? 14.352 8.904 -11.710 1.00 86.06 133 ALA A O 1
ATOM 973 N N . LEU A 1 134 ? 12.672 9.233 -13.133 1.00 89.56 134 LEU A N 1
ATOM 974 C CA . LEU A 1 134 ? 11.799 9.803 -12.100 1.00 89.56 134 LEU A CA 1
ATOM 975 C C . LEU A 1 134 ? 10.802 8.793 -11.536 1.00 89.56 134 LEU A C 1
ATOM 977 O O . LEU A 1 134 ? 10.551 8.785 -10.332 1.00 89.56 134 LEU A O 1
ATOM 981 N N . TRP A 1 135 ? 10.227 7.952 -12.390 1.00 92.50 135 TRP A N 1
ATOM 982 C CA . TRP A 1 135 ? 9.059 7.158 -12.027 1.00 92.50 135 TRP A CA 1
ATOM 983 C C . TRP A 1 135 ? 9.345 5.678 -11.861 1.00 92.50 135 TRP A C 1
ATOM 985 O O . TRP A 1 135 ? 8.474 4.986 -11.366 1.00 92.50 135 TRP A O 1
ATOM 995 N N . SER A 1 136 ? 10.515 5.165 -12.235 1.00 90.69 136 SER A N 1
ATOM 996 C CA . SER A 1 136 ? 10.793 3.730 -12.121 1.00 90.69 136 SER A CA 1
ATOM 997 C C . SER A 1 136 ? 10.883 3.258 -10.670 1.00 90.69 136 SER A C 1
ATOM 999 O O . SER A 1 136 ? 11.521 3.909 -9.842 1.00 90.69 136 SER A O 1
ATOM 1001 N N . GLN A 1 137 ? 10.332 2.072 -10.384 1.00 91.62 137 GLN A N 1
ATOM 100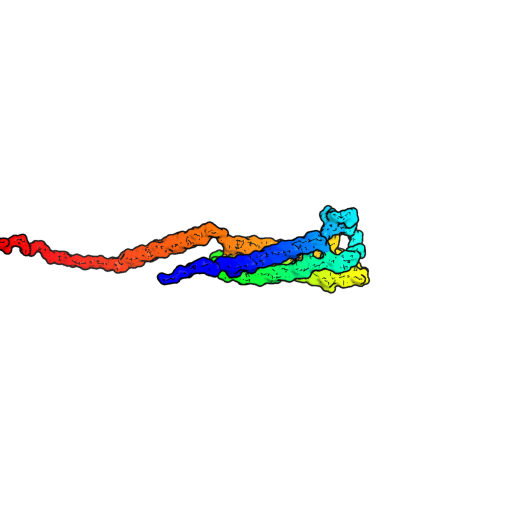2 C CA . GLN A 1 137 ? 10.579 1.367 -9.120 1.00 91.62 137 GLN A CA 1
ATOM 1003 C C . GLN A 1 137 ? 12.051 0.974 -8.937 1.00 91.62 137 GLN A C 1
ATOM 1005 O O . GLN A 1 137 ? 12.505 0.767 -7.817 1.00 91.62 137 GLN A O 1
ATOM 1010 N N . TYR A 1 138 ? 12.807 0.899 -10.035 1.00 90.12 138 TYR A N 1
ATOM 1011 C CA . TYR A 1 138 ? 14.224 0.554 -10.014 1.00 90.12 138 TYR A CA 1
ATOM 1012 C C . TYR A 1 138 ? 15.115 1.743 -9.647 1.00 90.12 138 TYR A C 1
ATOM 1014 O O . TYR A 1 138 ? 16.282 1.530 -9.324 1.00 90.12 138 TYR A O 1
ATOM 1022 N N . ASN A 1 139 ? 14.598 2.978 -9.634 1.00 91.50 139 ASN A N 1
ATOM 1023 C CA . ASN A 1 139 ? 15.348 4.098 -9.082 1.00 91.50 139 ASN A CA 1
ATOM 1024 C C . ASN A 1 139 ? 15.092 4.212 -7.563 1.00 91.50 139 ASN A C 1
ATOM 1026 O O 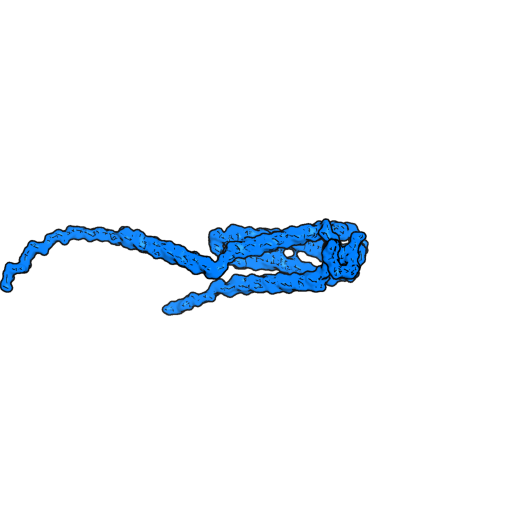. ASN A 1 139 ? 14.011 4.660 -7.172 1.00 91.50 139 ASN A O 1
ATOM 1030 N N . PRO A 1 140 ? 16.078 3.908 -6.693 1.00 87.25 140 PRO A N 1
ATOM 1031 C CA . PRO A 1 140 ? 15.919 4.022 -5.239 1.00 87.25 140 PRO A CA 1
ATOM 1032 C C . PRO A 1 140 ? 15.680 5.466 -4.765 1.00 87.25 140 PRO A C 1
ATOM 1034 O O . PRO A 1 140 ? 15.164 5.682 -3.670 1.00 87.25 140 PRO A O 1
ATOM 1037 N N . HIS A 1 141 ? 16.042 6.456 -5.583 1.00 88.12 141 HIS A N 1
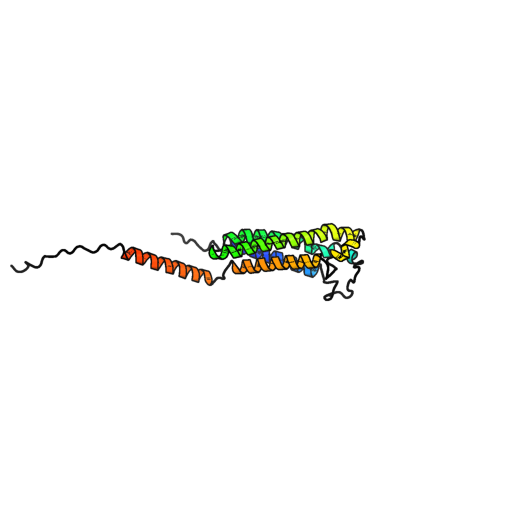ATOM 1038 C CA . HIS A 1 141 ? 15.799 7.880 -5.347 1.00 88.12 141 HIS A CA 1
ATOM 1039 C C . HIS A 1 141 ? 14.626 8.424 -6.181 1.00 88.12 141 HIS A C 1
ATOM 1041 O O . HIS A 1 141 ? 14.409 9.635 -6.226 1.00 88.12 141 HIS A O 1
ATOM 1047 N N . GLY A 1 142 ? 13.884 7.546 -6.861 1.00 91.06 142 GLY A N 1
ATOM 1048 C CA . GLY A 1 142 ? 12.764 7.911 -7.717 1.00 91.06 142 GLY A CA 1
ATOM 1049 C C . GLY A 1 142 ? 11.573 8.457 -6.930 1.00 91.06 142 GLY A C 1
ATOM 1050 O O . GLY A 1 142 ? 11.331 8.110 -5.770 1.00 91.06 142 GLY A O 1
ATOM 1051 N N . LEU A 1 143 ? 10.770 9.282 -7.601 1.00 94.62 143 LEU A N 1
ATOM 1052 C CA . LEU A 1 143 ? 9.538 9.838 -7.050 1.00 94.62 143 LEU A CA 1
ATOM 1053 C C . LEU A 1 143 ? 8.525 8.741 -6.709 1.00 94.62 143 LEU A C 1
ATOM 1055 O O . LEU A 1 143 ? 7.785 8.879 -5.739 1.00 94.62 143 LEU A O 1
ATOM 1059 N N . PHE A 1 144 ? 8.524 7.632 -7.454 1.00 94.75 144 PHE A N 1
ATOM 1060 C CA . PHE A 1 144 ? 7.697 6.476 -7.118 1.00 94.75 144 PHE A CA 1
ATOM 1061 C C . PHE A 1 144 ? 8.007 5.925 -5.720 1.00 94.75 144 PHE A C 1
ATOM 1063 O O . PHE A 1 144 ? 7.093 5.823 -4.908 1.00 94.75 144 PHE A O 1
ATOM 1070 N N . ILE A 1 145 ? 9.278 5.638 -5.414 1.00 92.75 145 ILE A N 1
ATOM 1071 C CA . ILE A 1 145 ? 9.687 5.108 -4.102 1.00 92.75 145 ILE A CA 1
ATOM 1072 C C . ILE A 1 145 ? 9.350 6.106 -2.986 1.00 92.75 145 ILE A C 1
ATOM 1074 O O . ILE A 1 145 ? 8.886 5.719 -1.912 1.00 92.75 145 ILE A O 1
ATOM 1078 N N . ALA A 1 146 ? 9.525 7.407 -3.238 1.00 95.69 146 ALA A N 1
ATOM 1079 C CA . ALA A 1 146 ? 9.147 8.446 -2.283 1.00 95.69 146 ALA A CA 1
ATOM 1080 C C . ALA A 1 146 ? 7.633 8.456 -1.993 1.00 95.69 146 ALA A C 1
ATOM 1082 O O . ALA A 1 146 ? 7.227 8.503 -0.828 1.00 95.69 146 ALA A O 1
ATOM 1083 N N . LEU A 1 147 ? 6.797 8.385 -3.035 1.00 97.12 147 LEU A N 1
ATOM 1084 C CA . LEU A 1 147 ? 5.340 8.329 -2.896 1.00 97.12 147 LEU A CA 1
ATOM 1085 C C . LEU A 1 147 ? 4.885 7.032 -2.230 1.00 97.12 147 LEU A C 1
ATOM 1087 O O . LEU A 1 147 ? 4.018 7.066 -1.361 1.00 97.12 147 LEU A O 1
ATOM 1091 N N . GLU A 1 148 ? 5.488 5.902 -2.582 1.00 95.50 148 GLU A N 1
ATOM 1092 C CA . GLU A 1 148 ? 5.179 4.618 -1.968 1.00 95.50 148 GLU A CA 1
ATOM 1093 C C . GLU A 1 148 ? 5.467 4.632 -0.459 1.00 95.50 148 GLU A C 1
ATOM 1095 O O . GLU A 1 148 ? 4.588 4.312 0.346 1.00 95.50 148 GLU A O 1
ATOM 1100 N N . ASN A 1 149 ? 6.650 5.102 -0.055 1.00 95.75 149 ASN A N 1
ATOM 1101 C CA . ASN A 1 149 ? 7.005 5.245 1.358 1.00 95.75 149 ASN A CA 1
ATOM 1102 C C . ASN A 1 149 ? 6.045 6.182 2.107 1.00 95.75 149 ASN A C 1
ATOM 1104 O O . ASN A 1 149 ? 5.655 5.896 3.242 1.00 95.75 149 ASN A O 1
ATOM 1108 N N . LEU A 1 150 ? 5.624 7.283 1.476 1.00 97.94 150 LEU A N 1
ATOM 1109 C CA . LEU A 1 150 ? 4.630 8.194 2.045 1.00 97.94 150 LEU A CA 1
ATOM 1110 C C . LEU A 1 150 ? 3.259 7.516 2.205 1.00 97.94 150 LEU A C 1
ATOM 1112 O O . LEU A 1 150 ? 2.598 7.674 3.234 1.00 97.94 150 LEU A O 1
ATOM 1116 N N . GLY A 1 151 ? 2.843 6.728 1.216 1.00 97.88 151 GLY A N 1
ATOM 1117 C CA . GLY A 1 151 ? 1.625 5.928 1.269 1.00 97.88 151 GLY A CA 1
ATOM 1118 C C . GLY A 1 151 ? 1.647 4.912 2.414 1.00 97.88 151 GLY A C 1
ATOM 1119 O O . GLY A 1 151 ? 0.698 4.845 3.202 1.00 97.88 151 GLY A O 1
ATOM 1120 N N . TYR A 1 152 ? 2.755 4.185 2.578 1.00 96.25 152 TYR A N 1
ATOM 1121 C CA . TYR A 1 152 ? 2.940 3.262 3.701 1.00 96.25 152 TYR A CA 1
ATOM 1122 C C . TYR A 1 152 ? 2.990 3.972 5.054 1.00 96.25 152 TYR A C 1
ATOM 1124 O O . TYR A 1 152 ? 2.438 3.457 6.027 1.00 96.25 152 TYR A O 1
ATOM 1132 N N . LEU A 1 153 ? 3.568 5.173 5.137 1.00 98.12 153 LEU A N 1
ATOM 1133 C CA . LEU A 1 153 ? 3.535 5.976 6.361 1.00 98.12 153 LEU A CA 1
ATOM 1134 C C . LEU A 1 153 ? 2.092 6.291 6.786 1.00 98.12 153 LEU A C 1
ATOM 1136 O O . LEU A 1 153 ? 1.740 6.125 7.958 1.00 98.12 153 LEU A O 1
ATOM 1140 N N . PHE A 1 154 ? 1.234 6.686 5.841 1.00 98.38 154 PHE A N 1
ATOM 1141 C CA . PHE A 1 154 ? -0.187 6.903 6.116 1.00 98.38 154 PHE A CA 1
ATOM 1142 C C . PHE A 1 154 ? -0.917 5.609 6.500 1.00 98.38 154 PHE A C 1
ATOM 1144 O O . PHE A 1 154 ? -1.750 5.628 7.412 1.00 98.38 154 PHE A O 1
ATOM 1151 N N . ALA A 1 155 ? -0.582 4.476 5.877 1.00 96.56 155 ALA A N 1
ATOM 1152 C CA . ALA A 1 155 ? -1.134 3.176 6.257 1.00 96.56 155 ALA A CA 1
ATOM 1153 C C . ALA A 1 155 ? -0.738 2.792 7.696 1.00 96.56 155 ALA A C 1
ATOM 1155 O O . ALA A 1 155 ? -1.591 2.391 8.490 1.00 96.56 155 ALA A O 1
ATOM 1156 N N . CYS A 1 156 ? 0.524 2.997 8.081 1.00 96.56 156 CYS A N 1
ATOM 1157 C CA . CYS A 1 156 ? 1.002 2.799 9.450 1.00 96.56 156 CYS A CA 1
ATOM 1158 C C . CYS A 1 156 ? 0.249 3.686 10.449 1.00 96.56 156 CYS A C 1
ATOM 1160 O O . CYS A 1 156 ? -0.214 3.198 11.484 1.00 96.56 156 CYS A O 1
ATOM 1162 N N . LEU A 1 157 ? 0.061 4.970 10.129 1.00 97.62 157 LEU A N 1
ATOM 1163 C CA . LEU A 1 157 ? -0.724 5.887 10.959 1.00 97.62 157 LEU A CA 1
ATOM 1164 C C . LEU A 1 157 ? -2.173 5.403 11.118 1.00 97.62 157 LEU A C 1
ATOM 1166 O O . LEU A 1 157 ? -2.718 5.445 12.225 1.00 97.62 157 LEU A O 1
ATOM 1170 N N . ALA A 1 158 ? -2.774 4.882 10.044 1.00 96.88 158 ALA A N 1
ATOM 1171 C CA . ALA A 1 158 ? -4.112 4.308 10.084 1.00 96.88 158 ALA A CA 1
ATOM 1172 C C . ALA A 1 158 ? -4.198 3.114 11.046 1.00 96.88 158 ALA A C 1
ATOM 1174 O O . ALA A 1 158 ? -5.116 3.042 11.870 1.00 96.88 158 ALA A O 1
ATOM 1175 N N . LEU A 1 159 ? -3.224 2.202 10.997 1.00 93.00 159 LEU A N 1
ATOM 1176 C CA . LEU A 1 159 ? -3.169 1.031 11.876 1.00 93.00 159 LEU A CA 1
ATOM 1177 C C . LEU A 1 159 ? -2.960 1.422 13.346 1.00 93.00 159 LEU A C 1
ATOM 1179 O O . LEU A 1 159 ? -3.660 0.905 14.220 1.00 93.00 159 LEU A O 1
ATOM 1183 N N . VAL A 1 160 ? -2.072 2.378 13.632 1.00 93.81 160 VAL A N 1
ATOM 1184 C CA . VAL A 1 160 ? -1.842 2.886 14.998 1.00 93.81 160 VAL A CA 1
ATOM 1185 C C . VAL A 1 160 ? -3.099 3.557 15.557 1.00 93.81 160 VAL A C 1
ATOM 1187 O O . VAL A 1 160 ? -3.527 3.249 16.673 1.00 93.81 160 VAL A O 1
ATOM 1190 N N . ALA A 1 161 ? -3.747 4.424 14.776 1.00 94.88 161 ALA A N 1
ATOM 1191 C CA . ALA A 1 161 ? -4.988 5.081 15.180 1.00 94.88 161 ALA A CA 1
ATOM 1192 C C . ALA A 1 161 ? -6.137 4.071 15.392 1.00 94.88 161 ALA A C 1
ATOM 1194 O O . ALA A 1 161 ? -6.942 4.211 16.322 1.00 94.88 161 ALA A O 1
ATOM 1195 N N . THR A 1 162 ? -6.174 3.003 14.591 1.00 91.38 162 THR A N 1
ATOM 1196 C CA . THR A 1 162 ? -7.109 1.881 14.773 1.00 91.38 162 THR A CA 1
ATOM 1197 C C . THR A 1 162 ? -6.841 1.150 16.085 1.00 91.38 162 THR A C 1
ATOM 1199 O O . THR A 1 162 ? -7.765 0.954 16.875 1.00 91.38 162 THR A O 1
ATOM 1202 N N . ALA A 1 163 ? -5.582 0.817 16.379 1.00 89.69 163 ALA A N 1
ATOM 1203 C CA . ALA A 1 163 ? -5.198 0.175 17.636 1.00 89.69 163 ALA A CA 1
ATOM 1204 C C . ALA A 1 163 ? -5.574 1.033 18.858 1.00 89.69 163 ALA A C 1
ATOM 1206 O O . ALA A 1 163 ? -6.082 0.521 19.856 1.00 89.69 163 ALA A O 1
ATOM 1207 N N . TRP A 1 164 ? -5.415 2.356 18.776 1.00 88.69 164 TRP A N 1
ATOM 1208 C CA . TRP A 1 164 ? -5.855 3.269 19.835 1.00 88.69 164 TRP A CA 1
ATOM 1209 C C . TRP A 1 164 ? -7.378 3.360 19.974 1.00 88.69 164 TRP A C 1
ATOM 1211 O O . TRP A 1 164 ? -7.878 3.624 21.073 1.00 88.69 164 TRP A O 1
ATOM 1221 N N . SER A 1 165 ? -8.132 3.093 18.908 1.00 88.12 165 SER A N 1
ATOM 1222 C CA . SER A 1 165 ? -9.599 3.126 18.920 1.00 88.12 165 SER A CA 1
ATOM 1223 C C . SER A 1 165 ? -10.214 1.973 19.726 1.00 88.12 165 SER A C 1
ATOM 1225 O O . SER A 1 165 ? -11.245 2.175 20.376 1.00 88.12 165 SER A O 1
ATOM 1227 N N . PHE A 1 166 ? -9.548 0.813 19.786 1.00 82.00 166 PHE A N 1
ATOM 1228 C CA . PHE A 1 166 ? -10.022 -0.390 20.482 1.00 82.00 166 PHE A CA 1
ATOM 1229 C C . PHE A 1 166 ? -9.136 -0.748 21.688 1.00 82.00 166 PHE A C 1
ATOM 1231 O O . PHE A 1 166 ? -8.055 -1.309 21.527 1.00 82.00 166 PHE A O 1
ATOM 1238 N N . PRO A 1 167 ? -9.560 -0.466 22.932 1.00 67.00 167 PRO A N 1
ATOM 1239 C CA . PRO A 1 167 ? -8.812 -0.924 24.093 1.00 67.00 167 PRO A CA 1
ATOM 1240 C C . PRO A 1 167 ? -8.965 -2.438 24.290 1.00 67.00 167 PRO A C 1
ATOM 1242 O O . PRO A 1 167 ? -10.063 -2.977 24.168 1.00 67.00 167 PRO A O 1
ATOM 1245 N N . GLY A 1 168 ? -7.873 -3.122 24.641 1.00 63.22 168 GLY A N 1
ATOM 1246 C CA . GLY A 1 168 ? -7.865 -4.569 24.873 1.00 63.22 168 GLY A CA 1
ATOM 1247 C C . GLY A 1 168 ? -8.836 -5.053 25.966 1.00 63.22 168 GLY A C 1
ATOM 1248 O O . GLY A 1 168 ? -9.342 -4.278 26.782 1.00 63.22 168 GLY A O 1
ATOM 1249 N N . ARG A 1 169 ? -9.051 -6.379 26.016 1.00 54.09 169 ARG A N 1
ATOM 1250 C CA . ARG A 1 169 ? -10.056 -7.119 26.824 1.00 54.09 169 ARG A CA 1
ATOM 1251 C C . ARG A 1 169 ? -10.179 -6.733 28.317 1.00 54.09 169 ARG A C 1
ATOM 1253 O O . ARG A 1 169 ? -11.199 -7.024 28.939 1.00 54.09 169 ARG A O 1
ATOM 1260 N N . GLY A 1 170 ? -9.192 -6.057 28.909 1.00 52.03 170 GLY A N 1
ATOM 1261 C CA . GLY A 1 170 ? -9.226 -5.585 30.301 1.00 52.03 170 GLY A CA 1
ATOM 1262 C C . GLY A 1 170 ? -10.024 -4.294 30.550 1.00 52.03 170 GLY A C 1
ATOM 1263 O O . GLY A 1 170 ? -10.441 -4.048 31.685 1.00 52.03 170 GLY A O 1
ATOM 1264 N N . ASP A 1 171 ? -10.268 -3.480 29.522 1.00 60.81 171 ASP A N 1
ATOM 1265 C CA . ASP A 1 171 ? -10.879 -2.150 29.674 1.00 60.81 171 ASP A CA 1
ATOM 1266 C C . ASP A 1 171 ? -12.410 -2.187 29.650 1.00 60.81 171 ASP A C 1
ATOM 1268 O O . ASP A 1 171 ? -13.044 -1.364 30.305 1.00 60.81 171 ASP A O 1
ATOM 1272 N N . LEU A 1 172 ? -13.024 -3.191 29.015 1.00 52.38 172 LEU A N 1
ATOM 1273 C CA . LEU A 1 172 ? -14.477 -3.381 29.040 1.00 52.38 172 LEU A CA 1
ATOM 1274 C C . LEU A 1 172 ? -14.970 -3.727 30.454 1.00 52.38 172 LEU A C 1
ATOM 1276 O O . LEU A 1 172 ? -15.905 -3.112 30.947 1.00 52.38 172 LEU A O 1
ATOM 1280 N N . ARG A 1 173 ? -14.282 -4.621 31.180 1.00 49.47 173 ARG A N 1
ATOM 1281 C CA . ARG A 1 173 ? -14.586 -4.910 32.600 1.00 49.47 173 ARG A CA 1
ATOM 1282 C C . ARG A 1 173 ? -14.353 -3.705 33.516 1.00 49.47 173 ARG A C 1
ATOM 1284 O O . ARG A 1 173 ? -14.972 -3.606 34.576 1.00 49.47 173 ARG A O 1
ATOM 1291 N N . ARG A 1 174 ? -13.435 -2.807 33.148 1.00 54.34 174 ARG A N 1
ATOM 1292 C CA . ARG A 1 174 ? -13.136 -1.567 33.881 1.00 54.34 174 ARG A CA 1
ATOM 1293 C C . ARG A 1 174 ? -14.200 -0.503 33.601 1.00 54.34 174 ARG A C 1
ATOM 1295 O O . ARG A 1 174 ? -14.705 0.098 34.541 1.00 54.34 174 ARG A O 1
ATOM 1302 N N . ALA A 1 175 ? -14.621 -0.366 32.346 1.00 55.97 175 ALA A N 1
ATOM 1303 C CA . ALA A 1 175 ? -15.714 0.492 31.908 1.00 55.97 175 ALA A CA 1
ATOM 1304 C C . ALA A 1 175 ? -17.071 0.015 32.449 1.00 55.97 175 ALA A C 1
ATOM 1306 O O . ALA A 1 175 ? -17.826 0.836 32.953 1.00 55.97 175 ALA A O 1
ATOM 1307 N N . ILE A 1 176 ? -17.345 -1.295 32.460 1.00 61.28 176 ILE A N 1
ATOM 1308 C CA . ILE A 1 176 ? -18.546 -1.893 33.067 1.00 61.28 176 ILE A CA 1
ATOM 1309 C C . ILE A 1 176 ? -18.544 -1.690 34.584 1.00 61.28 176 ILE A C 1
ATOM 1311 O O . ILE A 1 176 ? -19.581 -1.324 35.124 1.00 61.28 176 ILE A O 1
ATOM 1315 N N . ARG A 1 177 ? -17.407 -1.843 35.285 1.00 56.62 177 ARG A N 1
ATOM 1316 C CA . ARG A 1 177 ? -17.297 -1.491 36.720 1.00 56.62 177 ARG A CA 1
ATOM 1317 C C . ARG A 1 177 ? -17.512 -0.004 36.974 1.00 56.62 177 ARG A C 1
ATOM 1319 O O . ARG A 1 177 ? -18.134 0.368 37.960 1.00 56.62 177 ARG A O 1
ATOM 1326 N N . TRP A 1 178 ? -17.023 0.848 36.083 1.00 59.69 178 TRP A N 1
ATOM 1327 C CA . TRP A 1 178 ? -17.207 2.291 36.191 1.00 59.69 178 TRP A CA 1
ATOM 1328 C C . TRP A 1 178 ? -18.659 2.706 35.905 1.00 59.69 178 TRP A C 1
ATOM 1330 O O . TRP A 1 178 ? -19.202 3.590 36.569 1.00 59.69 178 TRP A O 1
ATOM 1340 N N . TRP A 1 179 ? -19.321 2.019 34.970 1.00 47.72 179 TRP A N 1
ATOM 1341 C CA . TRP A 1 179 ? -20.717 2.244 34.604 1.00 47.72 179 TRP A CA 1
ATOM 1342 C C . TRP A 1 179 ? -21.677 1.703 35.673 1.00 47.72 179 TRP A C 1
ATOM 1344 O O . TRP A 1 179 ? -22.527 2.442 36.169 1.00 47.72 179 TRP A O 1
ATOM 1354 N N . THR A 1 180 ? -21.471 0.469 36.144 1.00 58.47 180 THR A N 1
ATOM 1355 C CA . THR A 1 180 ? -22.222 -0.092 37.284 1.00 58.47 180 THR A CA 1
ATOM 1356 C C . THR A 1 180 ? -21.946 0.678 38.580 1.00 58.47 180 THR A C 1
ATOM 1358 O O . THR A 1 180 ? -22.883 0.964 39.325 1.00 58.47 180 THR A O 1
ATOM 1361 N N . GLY A 1 181 ? -20.714 1.150 38.801 1.00 51.94 181 GLY A N 1
ATOM 1362 C CA . GLY A 1 181 ? -20.364 2.037 39.916 1.00 51.94 181 GLY A CA 1
ATOM 1363 C C . GLY A 1 181 ? -21.109 3.378 39.894 1.00 51.94 181 GLY A C 1
ATOM 1364 O O . GLY A 1 181 ? -21.566 3.849 40.937 1.00 51.94 181 GLY A O 1
ATOM 1365 N N . ARG A 1 182 ? -21.324 3.979 38.715 1.00 50.62 182 ARG A N 1
ATOM 1366 C CA . ARG A 1 182 ? -22.111 5.221 38.578 1.00 50.62 182 ARG A CA 1
ATOM 1367 C C . ARG A 1 182 ? -23.617 5.012 38.761 1.00 50.62 182 ARG A C 1
ATOM 1369 O O . ARG A 1 182 ? -24.270 5.881 39.344 1.00 50.62 182 ARG A O 1
ATOM 1376 N N . HIS A 1 183 ? -24.173 3.879 38.328 1.00 47.62 183 HIS A N 1
ATOM 1377 C CA . HIS A 1 183 ? -25.606 3.593 38.487 1.00 47.62 183 HIS A CA 1
ATOM 1378 C C . HIS A 1 183 ? -26.002 3.271 39.937 1.00 47.62 183 HIS A C 1
ATOM 1380 O O . HIS A 1 183 ? -27.063 3.712 40.386 1.00 47.62 183 HIS A O 1
ATOM 1386 N N . VAL A 1 184 ? -25.136 2.603 40.707 1.00 52.44 184 VAL A N 1
ATOM 1387 C CA . VAL A 1 184 ? -25.397 2.304 42.130 1.00 52.44 184 VAL A CA 1
ATOM 1388 C C . VAL A 1 184 ? -25.337 3.566 43.007 1.00 52.44 184 VAL A C 1
ATOM 1390 O O . VAL A 1 184 ? -26.114 3.704 43.953 1.00 52.44 184 VAL A O 1
ATOM 1393 N N . VAL A 1 185 ? -24.482 4.540 42.676 1.00 53.41 185 VAL A N 1
ATOM 1394 C CA . VAL A 1 185 ? -24.402 5.809 43.429 1.00 53.41 185 VAL A CA 1
ATOM 1395 C C . VAL A 1 185 ? -25.563 6.753 43.085 1.00 53.41 185 VAL A C 1
ATOM 1397 O O . VAL A 1 185 ? -26.045 7.481 43.958 1.00 53.41 185 VAL A O 1
ATOM 1400 N N . ARG A 1 186 ? -26.066 6.726 41.841 1.00 45.91 186 ARG A N 1
ATOM 1401 C CA . ARG A 1 186 ? -27.193 7.576 41.414 1.00 45.91 186 ARG A CA 1
ATOM 1402 C C . ARG A 1 186 ? -28.551 7.072 41.927 1.00 45.91 186 ARG A C 1
ATOM 1404 O O . ARG A 1 186 ? -29.415 7.897 42.211 1.00 45.91 186 ARG A O 1
ATOM 1411 N N . SER A 1 187 ? -28.728 5.763 42.139 1.00 47.38 187 SER A N 1
ATOM 1412 C CA . SER A 1 187 ? -29.981 5.192 42.671 1.00 47.38 187 SER A CA 1
ATOM 1413 C C . SER A 1 187 ? -30.158 5.377 44.187 1.00 47.38 187 SER A C 1
ATOM 1415 O O . SER A 1 187 ? -31.281 5.588 44.649 1.00 47.38 187 SER A O 1
ATOM 1417 N N . ARG A 1 188 ? -29.069 5.396 44.975 1.00 48.91 188 ARG A N 1
ATOM 1418 C CA . ARG A 1 188 ? -29.137 5.692 46.424 1.00 48.91 188 ARG A CA 1
ATOM 1419 C C . ARG A 1 188 ? -29.529 7.143 46.715 1.00 48.91 188 ARG A C 1
ATOM 1421 O O . ARG A 1 188 ? -30.303 7.398 47.634 1.00 48.91 188 ARG A O 1
ATOM 1428 N N . ARG A 1 189 ? -29.055 8.086 45.895 1.00 50.66 189 ARG A N 1
ATOM 1429 C CA . ARG A 1 189 ? -29.302 9.526 46.087 1.00 50.66 189 ARG A CA 1
ATOM 1430 C C . ARG A 1 189 ? -30.747 9.943 45.764 1.00 50.66 189 ARG A C 1
ATOM 1432 O O . ARG A 1 189 ? -31.227 10.928 46.314 1.00 50.66 189 ARG A O 1
ATOM 1439 N N . LEU A 1 190 ? -31.449 9.180 44.919 1.00 53.00 190 LEU A N 1
ATOM 1440 C CA . LEU A 1 190 ? -32.869 9.397 44.612 1.00 53.00 190 LEU A CA 1
ATOM 1441 C C . LEU A 1 190 ? -33.804 8.728 45.634 1.00 53.00 190 LEU A C 1
ATOM 1443 O O . LEU A 1 190 ? -34.843 9.298 45.947 1.00 53.00 190 LEU A O 1
ATOM 1447 N N . ARG A 1 191 ? -33.415 7.590 46.235 1.00 49.38 191 ARG A N 1
ATOM 1448 C CA . ARG A 1 191 ? -34.181 6.983 47.345 1.00 49.38 191 ARG A CA 1
ATOM 1449 C C . ARG A 1 191 ? -34.114 7.789 48.645 1.00 49.38 191 ARG A C 1
ATOM 1451 O O . ARG A 1 191 ? -35.100 7.815 49.365 1.00 49.38 191 ARG A O 1
ATOM 1458 N N . GLN A 1 192 ? -33.007 8.476 48.936 1.00 52.06 192 GLN A N 1
ATOM 1459 C CA . GLN A 1 192 ? -32.909 9.327 50.134 1.00 52.06 192 GLN A CA 1
ATOM 1460 C C . GLN A 1 192 ? -33.713 10.634 50.039 1.00 52.06 192 GLN A C 1
ATOM 1462 O O . GLN A 1 192 ? -34.129 11.149 51.068 1.00 52.06 192 GLN A O 1
ATOM 1467 N N . LYS A 1 193 ? -33.969 11.163 48.834 1.00 50.25 193 LYS A N 1
ATOM 1468 C CA . LYS A 1 193 ? -34.808 12.365 48.655 1.00 50.25 193 LYS A CA 1
ATOM 1469 C C . LYS A 1 193 ? -36.316 12.082 48.655 1.00 50.25 193 LYS A C 1
ATOM 1471 O O . LYS A 1 193 ? -37.090 13.028 48.706 1.00 50.25 193 LYS A O 1
ATOM 1476 N N . ALA A 1 194 ? -36.728 10.815 48.584 1.00 53.88 194 ALA A N 1
ATOM 1477 C CA . ALA A 1 194 ? -38.127 10.414 48.421 1.00 53.88 194 ALA A CA 1
ATOM 1478 C C . ALA A 1 194 ? -38.785 9.871 49.704 1.00 53.88 194 ALA A C 1
ATOM 1480 O O . ALA A 1 194 ? -39.903 9.369 49.632 1.00 53.88 194 ALA A O 1
ATOM 1481 N N . VAL A 1 195 ? -38.123 9.948 50.864 1.00 55.97 195 VAL A N 1
ATOM 1482 C CA . VAL A 1 195 ? -38.748 9.605 52.151 1.00 55.97 195 VAL A CA 1
ATOM 1483 C C . VAL A 1 195 ? -39.234 10.899 52.811 1.00 55.97 195 VAL A C 1
ATOM 1485 O O . VAL A 1 195 ? -38.410 11.627 53.367 1.00 55.97 195 VAL A O 1
ATOM 1488 N N . PRO A 1 196 ? -40.535 11.235 52.742 1.00 54.97 196 PRO A N 1
ATOM 1489 C CA . PRO A 1 196 ? -41.091 12.286 53.581 1.00 54.97 196 PRO A CA 1
ATOM 1490 C C . PRO A 1 196 ? -41.001 11.865 55.054 1.00 54.97 196 PRO A C 1
ATOM 1492 O O . PRO A 1 196 ? -41.251 10.709 55.400 1.00 54.97 196 PRO A O 1
ATOM 1495 N N . ALA A 1 197 ? -40.611 12.805 55.915 1.00 59.81 197 ALA A N 1
ATOM 1496 C CA . ALA A 1 197 ? -40.576 12.598 57.358 1.00 59.81 197 ALA A CA 1
ATOM 1497 C C . ALA A 1 197 ? -41.986 12.245 57.876 1.00 59.81 197 ALA A C 1
ATOM 1499 O O . ALA A 1 197 ? -42.950 12.904 57.474 1.00 59.81 197 ALA A O 1
ATOM 1500 N N . PRO A 1 198 ? -42.138 11.234 58.752 1.00 54.00 198 PRO A N 1
ATOM 1501 C CA . PRO A 1 198 ? -43.431 10.932 59.348 1.00 54.00 198 PRO A CA 1
ATOM 1502 C C . PRO A 1 198 ? -43.870 12.094 60.254 1.00 54.00 198 PRO A C 1
ATOM 1504 O O . PRO A 1 198 ? -43.059 12.586 61.046 1.00 54.00 198 PRO A O 1
ATOM 1507 N N . PRO A 1 199 ? -45.132 12.547 60.167 1.00 50.41 199 PRO A N 1
ATOM 1508 C CA . PRO A 1 199 ? -45.656 13.523 61.103 1.00 50.41 199 PRO A CA 1
ATOM 1509 C C . PRO A 1 199 ? -45.761 12.880 62.488 1.00 50.41 199 PRO A C 1
ATOM 1511 O O . PRO A 1 199 ? -46.323 11.800 62.662 1.00 50.41 199 PRO A O 1
ATOM 1514 N N . PHE A 1 200 ? -45.189 13.563 63.473 1.00 50.03 200 PHE A N 1
ATOM 1515 C CA . PHE A 1 200 ? -45.399 13.305 64.889 1.00 50.03 200 PHE A CA 1
ATOM 1516 C C . PHE A 1 200 ? -46.903 13.225 65.209 1.00 50.03 200 PHE A C 1
ATOM 1518 O O . PHE A 1 200 ? -47.618 14.216 65.099 1.00 50.03 200 PHE A O 1
ATOM 1525 N N . ALA A 1 201 ? -47.345 12.065 65.685 1.00 50.16 201 ALA A N 1
ATOM 1526 C CA . ALA A 1 201 ? -48.477 11.915 66.596 1.00 50.16 201 ALA A CA 1
ATOM 1527 C C . ALA A 1 201 ? -47.937 11.055 67.751 1.00 50.16 201 ALA A C 1
ATOM 1529 O O . ALA A 1 201 ? -47.774 9.849 67.619 1.00 50.16 201 ALA A O 1
ATOM 1530 N N . ALA A 1 202 ? -47.314 11.629 68.780 1.00 52.66 202 ALA A N 1
ATOM 1531 C CA . ALA A 1 202 ? -47.957 12.344 69.878 1.00 52.66 202 ALA A CA 1
ATOM 1532 C C . ALA A 1 202 ? -49.225 11.628 70.383 1.00 52.66 202 ALA A C 1
ATOM 1534 O O . ALA A 1 202 ? -50.222 11.512 69.681 1.00 52.66 202 ALA A O 1
ATOM 1535 N N . THR A 1 203 ? -49.144 11.216 71.651 1.00 51.38 203 THR A N 1
ATOM 1536 C CA . THR A 1 203 ? -50.239 10.898 72.582 1.00 51.38 203 THR A CA 1
ATOM 1537 C C . THR A 1 203 ? -51.023 9.593 72.390 1.00 51.38 203 THR A C 1
ATOM 1539 O O . THR A 1 203 ? -52.055 9.562 71.739 1.00 51.38 203 THR A O 1
ATOM 1542 N N . ASN A 1 204 ? -50.615 8.543 73.117 1.00 41.16 204 ASN A N 1
ATOM 1543 C CA . ASN A 1 204 ? -51.524 7.887 74.068 1.00 41.16 204 ASN A CA 1
ATOM 1544 C C . ASN A 1 204 ? -50.745 7.055 75.098 1.00 41.16 204 ASN A C 1
ATOM 1546 O O . ASN A 1 204 ? -50.342 5.919 74.862 1.00 41.16 204 ASN A O 1
ATOM 1550 N N . ARG A 1 205 ? -50.511 7.668 76.260 1.00 51.97 205 ARG A N 1
ATOM 1551 C CA . ARG A 1 205 ? -49.966 7.039 77.464 1.00 51.97 205 ARG A CA 1
ATOM 1552 C C . ARG A 1 205 ? -50.988 7.249 78.576 1.00 51.97 205 ARG A C 1
ATOM 1554 O O . ARG A 1 205 ? -50.817 8.145 79.389 1.00 51.97 205 ARG A O 1
ATOM 1561 N N . ALA A 1 206 ? -52.071 6.479 78.570 1.00 50.78 206 ALA A N 1
ATOM 1562 C CA . ALA A 1 206 ? -52.956 6.298 79.720 1.00 50.78 206 ALA A CA 1
ATOM 1563 C C . ALA A 1 206 ? -53.925 5.137 79.453 1.00 50.78 206 ALA A C 1
ATOM 1565 O O . ALA A 1 206 ? -54.412 4.993 78.339 1.00 50.78 206 ALA A O 1
ATOM 1566 N N . ALA A 1 207 ? -54.231 4.382 80.510 1.00 52.03 207 ALA A N 1
ATOM 1567 C CA . ALA A 1 207 ? -55.297 3.380 80.614 1.00 52.03 207 ALA A CA 1
ATOM 1568 C C . ALA A 1 207 ? -55.004 1.950 80.116 1.00 52.03 207 ALA A C 1
ATOM 1570 O O . ALA A 1 207 ? -55.692 1.438 79.245 1.00 52.03 207 ALA A O 1
ATOM 1571 N N . ILE A 1 208 ? -54.085 1.250 80.794 1.00 49.78 208 ILE A N 1
ATOM 1572 C CA . ILE A 1 208 ? -54.289 -0.174 81.130 1.00 49.78 208 ILE A CA 1
ATOM 1573 C C . ILE A 1 208 ? -53.890 -0.359 82.599 1.00 49.78 208 ILE A C 1
ATOM 1575 O O . ILE A 1 208 ? -52.764 -0.720 82.919 1.00 49.78 208 ILE A O 1
ATOM 1579 N N . ASN A 1 209 ? -54.807 -0.003 83.499 1.00 47.34 209 ASN A N 1
ATOM 1580 C CA . ASN A 1 209 ? -54.848 -0.529 84.862 1.00 47.34 209 ASN A CA 1
ATOM 1581 C C . ASN A 1 209 ? -56.286 -0.384 85.383 1.00 47.34 209 ASN A C 1
ATOM 1583 O O . ASN A 1 209 ? -56.651 0.681 85.883 1.00 47.34 209 ASN A O 1
ATOM 1587 N N . ARG A 1 210 ? -57.117 -1.407 85.145 1.00 48.72 210 ARG A N 1
ATOM 1588 C CA . ARG A 1 210 ? -58.376 -1.712 85.851 1.00 48.72 210 ARG A CA 1
ATOM 1589 C C . ARG A 1 210 ? -59.011 -2.967 85.238 1.00 48.72 210 ARG A C 1
ATOM 1591 O O . ARG A 1 210 ? -59.674 -2.856 84.213 1.00 48.72 210 ARG A O 1
ATOM 1598 N N . SER A 1 211 ? -58.783 -4.108 85.886 1.00 50.91 211 SER A N 1
ATOM 1599 C CA . SER A 1 211 ? -59.759 -5.160 86.234 1.00 50.91 211 SER A CA 1
ATOM 1600 C C . SER A 1 211 ? -58.998 -6.414 86.637 1.00 50.91 211 SER A C 1
ATOM 1602 O O . SER A 1 211 ? -58.321 -6.971 85.743 1.00 50.91 211 SER A O 1
#

Radius of gyration: 32.26 Å; chains: 1; bounding box: 84×30×112 Å

Foldseek 3Di:
DDDPDDPPPPQLVVLVVVLVVLVVVLVVLQVVQAQQQEDPPHPDPHHQDPPNLVCLVSPPRNLVSLVSVLVSLVSQLVSLVSNLVVFDPVLNVLSVLLNVLSVLLNVLSNVLSCCVVVPVNVCSPVSNRPCRCANNPRNCPHPSVVSNVSSVVSNVSSVVSVCVRDDDPVVVVVVVCVVVVVVVVVVVVVVVVPDDDDDDDDDDDDDDDDD